Protein AF-A0A1Y1XEU2-F1 (afdb_monomer)

Organism: NCBI:txid1754192

Mean predicted aligned error: 10.61 Å

Sequence (260 aa):
MYYNTTLILILFLLYIYFVKSIHLNSIVFEYYDLGLYTQLTKDFNDYSIKNNLNITLELTVFSQTNSTVLTNGDRVTIQTLLANKSKRYDIYLYILTHIPEYGEHLMDLKEYVSPDIIKLYSTEIFNETCYYNDKIPVNFSFSVLYSNTKLLNKYNCTIPEIWEEFLNTLQIVLEEERKLNNTNLSGYTGLFGDDEGGSNTIYEMLYSYRKSVELPYPDLKSPEATNALDKDNDSIYGLIYFIILTTLSLLVVLSSFVIN

Secondary structure (DSSP, 8-state):
-HHHHHHHHHHHHHHHHH---EEEEEEEEESS--SHHHHHHHHHHHHHHHTT--EEEEEEEEETTT-SGGGTHHHHHHHHHHHTT-SS-SEEEE-GGGHHHHGGGSPP-TTTS-HHHHHHH--HHHHHHT-STT-EES----------HHHHHHTTPPPPSSHHHHHHHHHHHHHHHHHTT--S--S-----SSSHHHHHHHHHHHHHTSSSTTS-SPPTTSHHHHHHHHHHHHHHTT--------------EEEE----

Solvent-accessible surface area (backbone atoms only — not comparable to full-atom values): 15629 Å² total; per-residue (Å²): 118,69,68,62,55,54,51,52,49,52,52,51,52,50,49,60,71,66,59,74,66,46,76,41,33,30,41,37,70,34,86,66,85,77,54,60,65,64,49,52,40,48,53,49,34,53,49,20,60,76,67,69,64,49,46,43,65,44,78,47,78,42,28,76,88,79,36,88,45,72,88,72,36,52,64,57,48,53,46,50,40,50,76,67,65,51,84,81,48,38,29,49,46,42,52,68,90,48,41,90,77,42,51,93,70,48,55,74,43,61,91,79,48,56,68,68,62,54,52,76,61,62,42,74,67,37,55,74,73,61,55,58,88,62,49,44,75,75,42,76,54,69,87,77,87,86,76,64,64,68,61,29,60,74,70,73,47,76,87,58,90,48,71,68,50,39,55,50,48,36,50,53,54,48,55,56,36,40,77,71,72,46,73,81,70,57,73,60,59,79,48,78,51,104,47,70,56,17,54,49,45,53,49,53,45,34,50,68,43,42,97,46,95,88,56,71,77,61,55,82,86,34,70,42,30,47,53,44,55,53,60,40,64,78,50,60,84,76,37,87,71,88,63,84,75,76,70,51,74,47,48,27,36,57,36,53,64,86,81,131

pLDDT: mean 79.16, std 18.22, range [27.14, 97.81]

Nearest PDB structures (foldseek):
  5tkv-assembly1_A  TM=4.914E-01  e=3.416E+00  Escherichia coli K-12
  2ad5-assembly1_A  TM=4.485E-01  e=5.284E+00  Escherichia coli K-12
  8i9o-assembly1_B  TM=5.067E-01  e=7.215E+00  Escherichia coli 'BL21-Gold(DE3)pLysS AG'
  5tkv-assembly1_B  TM=4.926E-01  e=7.679E+00  Escherichia coli K-12

Foldseek 3Di:
DVVVVVVVVVVVVVVVVPLDQAEFEEEDEDADPPCVVVVVQVVVQVVCVVVVVSYHYDYDYHYPVHDPCRVPNLLVVLLVCLVVVPPNGFKYWDAQVSCVSRVVSFDACQVPDDVVVVVVQDDPCCVVPVDDRRWDKDDDWDFDDDDDVVLCVVQVQDDDPAPVSLVVSLVSSQVVCVVVVNNVDASDDADCDPDPSNVVRLQVLQQRLDPDPPDDRDDCPDPSVVVSVVVCVVVVVRGDDDDDRPGPDDTIIITGDDDD

Structure (mmCIF, N/CA/C/O backbone):
data_AF-A0A1Y1XEU2-F1
#
_entry.id   AF-A0A1Y1XEU2-F1
#
loop_
_atom_site.group_PDB
_atom_site.id
_atom_si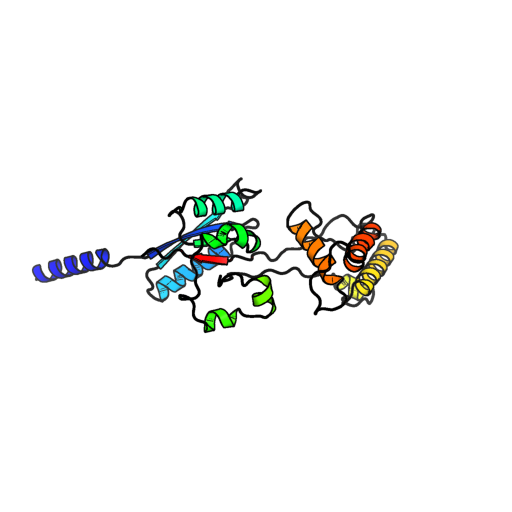te.type_symbol
_atom_site.label_atom_id
_atom_site.label_alt_id
_atom_site.label_comp_id
_atom_site.label_asym_id
_atom_site.label_entity_id
_atom_site.label_seq_id
_atom_site.pdbx_PDB_ins_code
_atom_site.Cartn_x
_atom_site.Cartn_y
_atom_site.Cartn_z
_atom_site.occupancy
_atom_site.B_iso_or_equiv
_atom_site.auth_seq_id
_atom_site.auth_comp_id
_atom_site.auth_asym_id
_atom_site.auth_atom_id
_atom_site.pdbx_PDB_model_num
ATOM 1 N N . MET A 1 1 ? -22.298 28.335 54.431 1.00 60.38 1 MET A N 1
ATOM 2 C CA . MET A 1 1 ? -21.398 28.372 53.254 1.00 60.38 1 MET A CA 1
ATOM 3 C C . MET A 1 1 ? -20.728 27.031 52.959 1.00 60.38 1 MET A C 1
ATOM 5 O O . MET A 1 1 ? -20.755 26.648 51.804 1.00 60.38 1 MET A O 1
ATOM 9 N N . TYR A 1 2 ? -20.210 26.287 53.945 1.00 67.75 2 TYR A N 1
ATOM 10 C CA . TYR A 1 2 ? -19.495 25.014 53.714 1.00 67.75 2 TYR A CA 1
ATOM 11 C C . TYR A 1 2 ? -20.299 23.896 53.022 1.00 67.75 2 TYR A C 1
ATOM 13 O O . TYR A 1 2 ? -19.743 23.163 52.213 1.00 67.75 2 TYR A O 1
ATOM 21 N N . TYR A 1 3 ? -21.605 23.786 53.283 1.00 72.94 3 TYR A N 1
ATOM 22 C CA . TYR A 1 3 ? -22.449 22.732 52.696 1.00 72.94 3 TYR A CA 1
ATOM 23 C C . TYR A 1 3 ? -22.542 22.798 51.164 1.00 72.94 3 TYR A C 1
ATOM 25 O O . TYR A 1 3 ? -22.510 21.764 50.500 1.00 72.94 3 TYR A O 1
ATOM 33 N N . ASN A 1 4 ? -22.597 24.007 50.595 1.00 80.38 4 ASN A N 1
ATOM 34 C CA . ASN A 1 4 ? -22.667 24.180 49.144 1.00 80.38 4 ASN A CA 1
ATOM 35 C C . ASN A 1 4 ? -21.343 23.794 48.478 1.00 80.38 4 ASN A C 1
ATOM 37 O O . ASN A 1 4 ? -21.351 23.184 47.415 1.00 80.38 4 ASN A O 1
ATOM 41 N N . THR A 1 5 ? -20.208 24.085 49.119 1.00 83.81 5 THR A N 1
ATOM 42 C CA . THR A 1 5 ? -18.882 23.728 48.602 1.00 83.81 5 THR A CA 1
ATOM 43 C C . THR A 1 5 ? -18.665 22.214 48.598 1.00 83.81 5 THR A C 1
ATOM 45 O O . THR A 1 5 ? -18.178 21.669 47.611 1.00 83.81 5 THR A O 1
ATOM 48 N N . THR A 1 6 ? -19.083 21.517 49.661 1.00 89.00 6 THR A N 1
ATOM 49 C CA . THR A 1 6 ? -18.996 20.050 49.741 1.00 89.00 6 THR A CA 1
ATOM 50 C C . THR A 1 6 ? -19.898 19.368 48.710 1.00 89.00 6 THR A C 1
ATOM 52 O O . THR A 1 6 ? -19.479 18.405 48.073 1.00 89.00 6 THR A O 1
ATOM 55 N N . LEU A 1 7 ? -21.113 19.883 48.492 1.00 90.06 7 LEU A N 1
ATOM 56 C CA . LEU A 1 7 ? -22.037 19.343 47.491 1.00 90.06 7 LEU A CA 1
ATOM 57 C C . LEU A 1 7 ? -21.501 19.510 46.059 1.00 90.06 7 LEU A C 1
ATOM 59 O O . LEU A 1 7 ? -21.563 18.569 45.272 1.00 90.06 7 LEU A O 1
ATOM 63 N N . ILE A 1 8 ? -20.926 20.674 45.738 1.00 88.00 8 ILE A N 1
ATOM 64 C CA . ILE A 1 8 ? -20.299 20.930 44.431 1.00 88.00 8 ILE A CA 1
ATOM 65 C C . ILE A 1 8 ? -19.125 19.972 44.193 1.00 88.00 8 ILE A C 1
ATOM 67 O O . ILE A 1 8 ? -19.000 19.423 43.102 1.00 88.00 8 ILE A O 1
ATOM 71 N N . LEU A 1 9 ? -18.301 19.714 45.213 1.00 88.56 9 LEU A N 1
ATOM 72 C CA . LEU A 1 9 ? -17.186 18.771 45.110 1.00 88.56 9 LEU A CA 1
ATOM 73 C C . LEU A 1 9 ? -17.665 17.332 44.862 1.00 88.56 9 LEU A C 1
ATOM 75 O O . LEU A 1 9 ? -17.100 16.640 44.021 1.00 88.56 9 LEU A O 1
ATOM 79 N N . ILE A 1 10 ? -18.721 16.887 45.549 1.00 90.44 10 ILE A N 1
ATOM 80 C CA . ILE A 1 10 ? -19.302 15.549 45.349 1.00 90.44 10 ILE A CA 1
ATOM 81 C C . ILE A 1 10 ? -19.866 15.412 43.932 1.00 90.44 10 ILE A C 1
ATOM 83 O O . ILE A 1 10 ? -19.610 14.411 43.270 1.00 90.44 10 ILE A O 1
ATOM 87 N N . LEU A 1 11 ? -20.585 16.423 43.438 1.00 84.88 11 LEU A N 1
ATOM 88 C CA . LEU A 1 11 ? -21.112 16.425 42.072 1.00 84.88 11 LEU A CA 1
ATOM 89 C C . LEU A 1 11 ? -19.994 16.437 41.022 1.00 84.88 11 LEU A C 1
ATOM 91 O O . LEU A 1 11 ? -20.109 15.746 40.016 1.00 84.88 11 LEU A O 1
ATOM 95 N N . PHE A 1 12 ? -18.896 17.153 41.270 1.00 81.62 12 PHE A N 1
ATOM 96 C CA . PHE A 1 12 ? -17.716 17.156 40.403 1.00 81.62 12 PHE A CA 1
ATOM 97 C C . PHE A 1 12 ? -16.994 15.799 40.389 1.00 81.62 12 PHE A C 1
ATOM 99 O O . PHE A 1 12 ? -16.622 15.311 39.326 1.00 81.62 12 PHE A O 1
ATOM 106 N N . LEU A 1 13 ? -16.845 15.148 41.545 1.00 81.94 13 LEU A N 1
ATOM 107 C CA . LEU A 1 13 ? -16.251 13.810 41.639 1.00 81.94 13 LEU A CA 1
ATOM 108 C C . LEU A 1 13 ? -17.136 12.741 40.988 1.00 81.94 13 LEU A C 1
ATOM 110 O O . LEU A 1 13 ? -16.620 11.865 40.298 1.00 81.94 13 LEU A O 1
ATOM 114 N N . LEU A 1 14 ? -18.459 12.833 41.154 1.00 79.19 14 LEU A N 1
ATOM 115 C CA . LEU A 1 14 ? -19.412 11.975 40.446 1.00 79.19 14 LEU A CA 1
ATOM 116 C C . LEU A 1 14 ? -19.339 12.221 38.937 1.00 79.19 14 LEU A C 1
ATOM 118 O O . LEU A 1 14 ? -19.269 11.263 38.179 1.00 79.19 14 LEU A O 1
ATOM 122 N N . TYR A 1 15 ? -19.279 13.481 38.500 1.00 73.31 15 TYR A N 1
ATOM 123 C CA . TYR A 1 15 ? -19.098 13.832 37.093 1.00 73.31 15 TYR A CA 1
ATOM 124 C C . TYR A 1 15 ? -17.825 13.197 36.516 1.00 73.31 15 TYR A C 1
ATOM 126 O O . TYR A 1 15 ? -17.910 12.505 35.510 1.00 73.31 15 TYR A O 1
ATOM 134 N N . ILE A 1 16 ? -16.676 13.316 37.194 1.00 69.50 16 ILE A N 1
ATOM 135 C CA . ILE A 1 16 ? -15.428 12.653 36.773 1.00 69.50 16 ILE A CA 1
ATOM 136 C C . ILE A 1 16 ? -15.589 11.126 36.716 1.00 69.50 16 ILE A C 1
ATOM 138 O O . ILE A 1 16 ? -15.087 10.497 35.791 1.00 69.50 16 ILE A O 1
ATOM 142 N N . TYR A 1 17 ? -16.306 10.523 37.668 1.00 67.31 17 TYR A N 1
ATOM 143 C CA . TYR A 1 17 ? -16.524 9.074 37.711 1.00 67.31 17 TYR A CA 1
ATOM 144 C C . TYR A 1 17 ? -17.457 8.562 36.597 1.00 67.31 17 TYR A C 1
ATOM 146 O O . TYR A 1 17 ? -17.323 7.423 36.151 1.00 67.31 17 TYR A O 1
ATOM 154 N N . PHE A 1 18 ? -18.397 9.392 36.132 1.00 64.44 18 PHE A N 1
ATOM 155 C CA . PHE A 1 18 ? -19.338 9.045 35.060 1.00 64.44 18 PHE A CA 1
ATOM 156 C C . PHE A 1 18 ? -18.846 9.410 33.654 1.00 64.44 18 PHE A C 1
ATOM 158 O O . PHE A 1 18 ? -19.407 8.914 32.675 1.00 64.44 18 PHE A O 1
ATOM 165 N N . VAL A 1 19 ? -17.792 10.221 33.525 1.00 61.41 19 VAL A N 1
ATOM 166 C CA . VAL A 1 19 ? -17.141 10.498 32.238 1.00 61.41 19 VAL A CA 1
ATOM 167 C C . VAL A 1 19 ? -16.301 9.279 31.845 1.00 61.41 19 VAL A C 1
ATOM 169 O O . VAL A 1 19 ? -15.119 9.166 32.158 1.00 61.41 19 VAL A O 1
ATOM 172 N N . LYS A 1 20 ? -16.932 8.322 31.157 1.00 62.69 20 LYS A N 1
ATOM 173 C CA . LYS A 1 20 ? -16.226 7.198 30.535 1.00 62.69 20 LYS A CA 1
ATOM 174 C C . LYS A 1 20 ? -15.452 7.707 29.319 1.00 62.69 20 LYS A C 1
ATOM 176 O O . LYS A 1 20 ? -16.056 8.029 28.300 1.00 62.69 20 LYS A O 1
ATOM 181 N N . SER A 1 21 ? -14.131 7.799 29.453 1.00 83.12 21 SER A N 1
ATOM 182 C CA . SER A 1 21 ? -13.215 7.933 28.314 1.00 83.12 21 SER A CA 1
ATOM 183 C C . SER A 1 21 ? -13.158 6.607 27.565 1.00 83.12 21 SER A C 1
ATOM 185 O O . SER A 1 21 ? -12.995 5.552 28.184 1.00 83.12 21 SER A O 1
ATOM 187 N N . ILE A 1 22 ? -13.332 6.651 26.247 1.00 91.88 22 ILE A N 1
ATOM 188 C CA . ILE A 1 22 ? -13.178 5.480 25.385 1.00 91.88 22 ILE A CA 1
ATOM 189 C C . ILE A 1 22 ? -11.694 5.370 25.044 1.00 91.88 22 ILE A C 1
ATOM 191 O O . ILE A 1 22 ? -11.126 6.277 24.443 1.00 91.88 22 ILE A O 1
ATOM 195 N N . HIS A 1 23 ? -11.067 4.260 25.419 1.00 94.00 23 HIS A N 1
ATOM 196 C CA . HIS A 1 23 ? -9.685 3.958 25.057 1.00 94.00 23 HIS A CA 1
ATOM 197 C C . HIS A 1 23 ? -9.681 2.845 24.017 1.00 94.00 23 HIS A C 1
ATOM 199 O O . HIS A 1 23 ? -10.172 1.754 24.297 1.00 94.00 23 HIS A O 1
ATOM 205 N N . LEU A 1 24 ? -9.160 3.145 22.829 1.00 96.06 24 LEU A N 1
ATOM 206 C CA . LEU A 1 24 ? -9.047 2.212 21.714 1.00 96.06 24 LEU A CA 1
ATOM 207 C C . LEU A 1 24 ? -7.587 1.821 21.533 1.00 96.06 24 LEU A C 1
ATOM 209 O O . LEU A 1 24 ? -6.725 2.685 21.387 1.00 96.06 24 LEU A O 1
ATOM 213 N N . ASN A 1 25 ? -7.322 0.522 21.497 1.00 97.31 25 ASN A N 1
ATOM 214 C CA . ASN A 1 25 ? -5.996 -0.030 21.277 1.00 97.31 25 ASN A CA 1
ATOM 215 C C . ASN A 1 25 ? -5.875 -0.492 19.829 1.00 97.31 25 ASN A C 1
ATOM 217 O O . ASN A 1 25 ? -6.665 -1.311 19.359 1.00 97.31 25 ASN A O 1
ATOM 221 N N . SER A 1 26 ? -4.860 -0.005 19.130 1.00 95.19 26 SER A N 1
ATOM 222 C CA . SER A 1 26 ? -4.574 -0.373 17.748 1.00 95.19 26 SER A CA 1
ATOM 223 C C . SER A 1 26 ? -3.205 -1.027 17.605 1.00 95.19 26 SER A C 1
ATOM 225 O O . SER A 1 26 ? -2.287 -0.758 18.383 1.00 95.19 26 SER A O 1
ATOM 227 N N . ILE A 1 27 ? -3.077 -1.911 16.619 1.00 93.25 27 ILE A N 1
ATOM 228 C CA . ILE A 1 27 ? -1.823 -2.585 16.273 1.00 93.25 27 ILE A CA 1
ATOM 229 C C . ILE A 1 27 ? -1.527 -2.430 14.788 1.00 93.25 27 ILE A C 1
ATOM 231 O O . ILE A 1 27 ? -2.423 -2.581 13.956 1.00 93.25 27 ILE A O 1
ATOM 235 N N . VAL A 1 28 ? -0.257 -2.184 14.474 1.00 90.69 28 VAL A N 1
ATOM 236 C CA . VAL A 1 28 ? 0.257 -2.177 13.107 1.00 90.69 28 VAL A CA 1
ATOM 237 C C . VAL A 1 28 ? 1.660 -2.761 13.027 1.00 90.69 28 VAL A C 1
ATOM 239 O O . VAL A 1 28 ? 2.454 -2.653 13.965 1.00 90.69 28 VAL A O 1
ATOM 242 N N . PHE A 1 29 ? 1.956 -3.368 11.885 1.00 88.12 29 PHE A N 1
ATOM 243 C CA . PHE A 1 29 ? 3.281 -3.844 11.516 1.00 88.12 29 PHE A CA 1
ATOM 244 C C . PHE A 1 29 ? 3.786 -2.983 10.357 1.00 88.12 29 PHE A C 1
ATOM 246 O O . PHE A 1 29 ? 3.226 -3.008 9.264 1.00 88.12 29 PHE A O 1
ATOM 253 N N . GLU A 1 30 ? 4.810 -2.173 10.615 1.00 81.88 30 GLU A N 1
ATOM 254 C CA . GLU A 1 30 ? 5.426 -1.283 9.634 1.00 81.88 30 GLU A CA 1
ATOM 255 C C . GLU A 1 30 ? 6.803 -1.824 9.235 1.00 81.88 30 GLU A C 1
ATOM 257 O O . GLU A 1 30 ? 7.769 -1.767 9.998 1.00 81.88 30 GLU A O 1
ATOM 262 N N . TYR A 1 31 ? 6.916 -2.324 8.004 1.00 75.06 31 TYR A N 1
ATOM 263 C CA . TYR A 1 31 ? 8.207 -2.733 7.441 1.00 75.06 31 TYR A CA 1
ATOM 264 C C . TYR A 1 31 ? 9.133 -1.541 7.202 1.00 75.06 31 TYR A C 1
ATOM 266 O O . TYR A 1 31 ? 10.345 -1.657 7.388 1.00 75.06 31 TYR A O 1
ATOM 274 N N . TYR A 1 32 ? 8.547 -0.401 6.839 1.00 74.44 32 TYR A N 1
ATOM 275 C CA . TYR A 1 32 ? 9.215 0.884 6.710 1.00 74.44 32 TYR A CA 1
ATOM 276 C C . TYR A 1 32 ? 8.554 1.854 7.686 1.00 74.44 32 TYR A C 1
ATOM 278 O O . TYR A 1 32 ? 7.390 2.209 7.511 1.00 74.44 32 TYR A O 1
ATOM 286 N N . ASP A 1 33 ? 9.292 2.250 8.722 1.00 72.38 33 ASP A N 1
ATOM 287 C CA . ASP A 1 33 ? 8.835 3.214 9.727 1.00 72.38 33 ASP A CA 1
ATOM 288 C C . ASP A 1 33 ? 8.825 4.618 9.107 1.00 72.38 33 ASP A C 1
ATOM 290 O O . ASP A 1 33 ? 9.811 5.358 9.137 1.00 72.38 33 ASP A O 1
ATOM 294 N N . LEU A 1 34 ? 7.717 4.937 8.439 1.00 79.12 34 LEU A N 1
ATOM 295 C CA . LEU A 1 34 ? 7.471 6.242 7.824 1.00 79.12 34 LEU A CA 1
ATOM 296 C C . LEU A 1 34 ? 6.765 7.202 8.794 1.00 79.12 34 LEU A C 1
ATOM 298 O O . LEU A 1 34 ? 6.505 8.351 8.439 1.00 79.12 34 LEU A O 1
ATOM 302 N N . GLY A 1 35 ? 6.420 6.738 10.002 1.00 85.62 35 GLY A N 1
ATOM 303 C CA . GLY A 1 35 ? 5.701 7.515 11.010 1.00 85.62 35 GLY A CA 1
ATOM 304 C C . GLY A 1 35 ? 4.253 7.862 10.644 1.00 85.62 35 GLY A C 1
ATOM 305 O O . GLY A 1 35 ? 3.628 8.655 11.351 1.00 85.62 35 GLY A O 1
ATOM 306 N N . LEU A 1 36 ? 3.703 7.285 9.569 1.00 87.62 36 LEU A N 1
ATOM 307 C CA . LEU A 1 36 ? 2.367 7.610 9.066 1.00 87.62 36 LEU A CA 1
ATOM 308 C C . LEU A 1 36 ? 1.287 7.317 10.111 1.00 87.62 36 LEU A C 1
ATOM 310 O O . LEU A 1 36 ? 0.489 8.201 10.422 1.00 87.62 36 LEU A O 1
ATOM 314 N N . TYR A 1 37 ? 1.254 6.105 10.674 1.00 89.38 37 TYR A N 1
ATOM 315 C CA . TYR A 1 37 ? 0.210 5.758 11.643 1.00 89.38 37 TYR A CA 1
ATOM 316 C C . TYR A 1 37 ? 0.380 6.501 12.957 1.00 89.38 37 TYR A C 1
ATOM 318 O O . TYR A 1 37 ? -0.610 6.933 13.536 1.00 89.38 37 TYR A O 1
ATOM 326 N N . THR A 1 38 ? 1.618 6.737 13.388 1.00 92.12 38 THR A N 1
ATOM 327 C CA . THR A 1 38 ? 1.894 7.575 14.559 1.00 92.12 38 THR A CA 1
ATOM 328 C C . THR A 1 38 ? 1.326 8.983 14.371 1.00 92.12 38 THR A C 1
ATOM 330 O O . THR A 1 38 ? 0.685 9.521 15.278 1.00 92.12 38 THR A O 1
ATOM 333 N N . GLN A 1 39 ? 1.501 9.568 13.183 1.00 93.44 39 GLN A N 1
ATOM 334 C CA . GLN A 1 39 ? 0.941 10.873 12.848 1.00 93.44 39 GLN A CA 1
ATOM 335 C C . GLN A 1 39 ? -0.595 10.834 12.778 1.00 93.44 39 GLN A C 1
ATOM 337 O O . GLN A 1 39 ? -1.238 11.690 13.380 1.00 93.44 39 GLN A O 1
ATOM 342 N N . LEU A 1 40 ? -1.193 9.810 12.156 1.00 92.38 40 LEU A N 1
ATOM 343 C CA . LEU A 1 40 ? -2.651 9.623 12.125 1.00 92.38 40 LEU A CA 1
ATOM 344 C C . LEU A 1 40 ? -3.252 9.484 13.530 1.00 92.38 40 LEU A C 1
ATOM 346 O O . LEU A 1 40 ? -4.277 10.095 13.830 1.00 92.38 40 LEU A O 1
ATOM 350 N N . THR A 1 41 ? -2.611 8.717 14.413 1.00 95.12 41 THR A N 1
ATOM 351 C CA . THR A 1 41 ? -3.036 8.563 15.808 1.00 95.12 41 THR A CA 1
ATOM 352 C C . THR A 1 41 ? -2.971 9.888 16.555 1.00 95.12 41 THR A C 1
ATOM 354 O O . THR A 1 41 ? -3.902 10.227 17.288 1.00 95.12 41 THR A O 1
ATOM 357 N N . LYS A 1 42 ? -1.906 10.668 16.347 1.00 97.00 42 LYS A N 1
ATOM 358 C CA . LYS A 1 42 ? -1.782 12.007 16.925 1.00 97.00 42 LYS A CA 1
ATOM 359 C C . LYS A 1 42 ? -2.893 12.933 16.423 1.00 97.00 42 LYS A C 1
ATOM 361 O O . LYS A 1 42 ? -3.581 13.534 17.242 1.00 97.00 42 LYS A O 1
ATOM 366 N N . ASP A 1 43 ? -3.106 12.996 15.112 1.00 96.94 43 ASP A N 1
ATOM 367 C CA . ASP A 1 43 ? -4.118 13.864 14.503 1.00 96.94 43 ASP A CA 1
ATOM 368 C C . ASP A 1 43 ? -5.535 13.491 14.958 1.00 96.94 43 ASP A C 1
ATOM 370 O O . ASP A 1 43 ? -6.345 14.369 15.266 1.00 96.94 43 ASP A O 1
ATOM 374 N N . PHE A 1 44 ? -5.827 12.192 15.079 1.00 96.06 44 PHE A N 1
ATOM 375 C CA . PHE A 1 44 ? -7.085 11.712 15.642 1.00 96.06 44 PHE A CA 1
ATOM 376 C C . PHE A 1 44 ? -7.264 12.145 17.102 1.00 96.06 44 PHE A C 1
ATOM 378 O O . PHE A 1 44 ? -8.330 12.641 17.469 1.00 96.06 44 PHE A O 1
ATOM 385 N N . ASN A 1 45 ? -6.237 11.989 17.941 1.00 96.88 45 ASN A N 1
ATOM 386 C CA . ASN A 1 45 ? -6.312 12.369 19.352 1.00 96.88 45 ASN A CA 1
ATOM 387 C C . ASN A 1 45 ? -6.469 13.890 19.527 1.00 96.88 45 ASN A C 1
ATOM 389 O O . ASN A 1 45 ? -7.306 14.331 20.317 1.00 96.88 45 ASN A O 1
ATOM 393 N N . ASP A 1 46 ? -5.753 14.694 18.737 1.00 97.81 46 ASP A N 1
ATOM 394 C CA . ASP A 1 46 ? -5.903 16.154 18.710 1.00 97.81 46 ASP A CA 1
ATOM 395 C C . ASP A 1 46 ? -7.327 16.555 18.279 1.00 97.81 46 ASP A C 1
ATOM 397 O O . ASP A 1 46 ? -7.962 17.420 18.897 1.00 97.81 46 ASP A O 1
ATOM 401 N N . TYR A 1 47 ? -7.875 15.889 17.255 1.00 97.25 47 TYR A N 1
ATOM 402 C CA . TYR A 1 47 ? -9.259 16.075 16.819 1.00 97.25 47 TYR A CA 1
ATOM 403 C C . TYR A 1 47 ? -10.264 15.685 17.912 1.00 97.25 47 TYR A C 1
ATOM 405 O O . TYR A 1 47 ? -11.219 16.425 18.159 1.00 97.25 47 TYR A O 1
ATOM 413 N N . SER A 1 48 ? -10.050 14.556 18.587 1.00 96.12 48 SER A N 1
ATOM 414 C CA . SER A 1 48 ? -10.903 14.064 19.671 1.00 96.12 48 SER A CA 1
ATOM 415 C C . SER A 1 48 ? -10.975 15.055 20.832 1.00 96.12 48 SER A C 1
ATOM 417 O O . SER A 1 48 ? -12.072 15.382 21.293 1.00 96.12 48 SER A O 1
ATOM 419 N N . ILE A 1 49 ? -9.831 15.614 21.241 1.00 94.25 49 ILE A N 1
ATOM 420 C CA . ILE A 1 49 ? -9.754 16.660 22.270 1.00 94.25 49 ILE A CA 1
ATOM 421 C C . ILE A 1 49 ? -10.504 17.911 21.811 1.00 94.25 49 ILE A C 1
ATOM 423 O O . ILE A 1 49 ? -11.371 18.413 22.524 1.00 94.25 49 ILE A O 1
ATOM 427 N N . LYS A 1 50 ? -10.215 18.403 20.599 1.00 97.06 50 LYS A N 1
ATOM 428 C CA . LYS A 1 50 ? -10.819 19.631 20.061 1.00 97.06 50 LYS A CA 1
ATOM 429 C C . LYS A 1 50 ? -12.343 19.547 19.950 1.00 97.06 50 LYS A C 1
ATOM 431 O O . LYS A 1 50 ? -13.021 20.560 20.114 1.00 97.06 50 LYS A O 1
ATOM 436 N N . ASN A 1 51 ? -12.873 18.359 19.666 1.00 95.94 51 ASN A N 1
ATOM 437 C CA . ASN A 1 51 ? -14.304 18.124 19.482 1.00 95.94 51 ASN A CA 1
ATOM 438 C C . ASN A 1 51 ? -14.977 17.474 20.703 1.00 95.94 51 ASN A C 1
ATOM 440 O O . ASN A 1 51 ? -16.148 17.115 20.622 1.00 95.94 51 ASN A O 1
ATOM 444 N N . ASN A 1 52 ? -14.273 17.355 21.837 1.00 92.00 52 ASN A N 1
ATOM 445 C CA . ASN A 1 52 ? -14.769 16.745 23.076 1.00 92.00 52 ASN A CA 1
ATOM 446 C C . ASN A 1 52 ? -15.358 15.336 22.878 1.00 92.00 52 ASN A C 1
ATOM 448 O O . ASN A 1 52 ? -16.355 14.986 23.508 1.00 92.00 52 ASN A O 1
ATOM 452 N N . LEU A 1 53 ? -14.751 14.520 22.009 1.00 91.56 53 LEU A N 1
ATOM 453 C CA . LEU A 1 53 ? -15.226 13.153 21.765 1.00 91.56 53 LEU A CA 1
ATOM 454 C C . LEU A 1 53 ? -14.944 12.228 22.952 1.00 91.56 53 LEU A C 1
ATOM 456 O O . LEU A 1 53 ? -15.628 11.223 23.117 1.00 91.56 53 LEU A O 1
ATOM 460 N N . ASN A 1 54 ? -13.949 12.576 23.778 1.00 90.88 54 ASN A N 1
ATOM 461 C CA . ASN A 1 54 ? -13.503 11.769 24.913 1.00 90.88 54 ASN A CA 1
ATOM 462 C C . ASN A 1 54 ? -13.067 10.351 24.488 1.00 90.88 54 ASN A C 1
ATOM 464 O O . ASN A 1 54 ? -13.346 9.364 25.169 1.00 90.88 54 ASN A O 1
ATOM 468 N N . ILE A 1 55 ? -12.406 10.269 23.328 1.00 94.50 55 ILE A N 1
ATOM 469 C CA . ILE A 1 55 ? -11.823 9.046 22.769 1.00 94.50 55 ILE A CA 1
ATOM 470 C C . ILE A 1 55 ? -10.306 9.216 22.718 1.00 94.50 55 ILE A C 1
ATOM 472 O O . ILE A 1 55 ? -9.816 10.238 22.239 1.00 94.50 55 ILE A O 1
ATOM 476 N N . THR A 1 56 ? -9.563 8.218 23.175 1.00 96.25 56 THR A N 1
ATOM 477 C CA . THR A 1 56 ? -8.109 8.141 23.024 1.00 96.25 56 THR A CA 1
ATOM 478 C C . THR A 1 56 ? -7.766 6.915 22.191 1.00 96.25 56 THR A C 1
ATOM 480 O O . THR A 1 56 ? -8.159 5.805 22.544 1.00 96.25 56 THR A O 1
ATOM 483 N N . LEU A 1 57 ? -7.028 7.114 21.104 1.00 96.69 57 LEU A N 1
ATOM 484 C CA . LEU A 1 57 ? -6.445 6.048 20.301 1.00 96.69 57 LEU A CA 1
ATOM 485 C C . LEU A 1 57 ? -4.990 5.831 20.722 1.00 96.69 57 LEU A C 1
ATOM 487 O O . LEU A 1 57 ? -4.177 6.756 20.673 1.00 96.69 57 LEU A O 1
ATOM 491 N N . GLU A 1 58 ? -4.669 4.606 21.112 1.00 97.38 58 GLU A N 1
ATOM 492 C CA . GLU A 1 58 ? -3.316 4.141 21.395 1.00 97.38 58 GLU A CA 1
ATOM 493 C C . GLU A 1 58 ? -2.844 3.225 20.263 1.00 97.38 58 GLU A C 1
ATOM 495 O O . GLU A 1 58 ? -3.593 2.364 19.796 1.00 97.38 58 GLU A O 1
ATOM 500 N N . LEU A 1 59 ? -1.606 3.411 19.804 1.00 95.38 59 LEU A N 1
ATOM 501 C CA . LEU A 1 59 ? -1.030 2.662 18.691 1.00 95.38 59 LEU A CA 1
ATOM 502 C C . LEU A 1 59 ? 0.198 1.875 19.144 1.00 95.38 59 LEU A C 1
ATOM 504 O O . LEU A 1 59 ? 1.191 2.447 19.587 1.00 95.38 59 LEU A O 1
ATOM 508 N N . THR A 1 60 ? 0.144 0.554 18.977 1.00 94.06 60 THR A N 1
ATOM 509 C CA . THR A 1 60 ? 1.317 -0.319 19.047 1.00 94.06 60 THR A CA 1
ATOM 510 C C . THR A 1 60 ? 1.892 -0.505 17.646 1.00 94.06 60 THR A C 1
ATOM 512 O O . THR A 1 60 ? 1.257 -1.136 16.800 1.00 94.06 60 THR A O 1
ATOM 515 N N . VAL A 1 61 ? 3.106 -0.004 17.421 1.00 90.69 61 VAL A N 1
ATOM 516 C CA . VAL A 1 61 ? 3.844 -0.177 16.161 1.00 90.69 61 VAL A CA 1
ATOM 517 C C . VAL A 1 61 ? 4.919 -1.241 16.334 1.00 90.69 61 VAL A C 1
ATOM 519 O O . VAL A 1 61 ? 5.793 -1.108 17.192 1.00 90.69 61 VAL A O 1
ATOM 522 N N . PHE A 1 62 ? 4.889 -2.269 15.493 1.00 88.62 62 PHE A N 1
ATOM 523 C CA . PHE A 1 62 ? 5.999 -3.199 15.320 1.00 88.62 62 PHE A CA 1
ATOM 524 C C . PHE A 1 62 ? 6.769 -2.827 14.051 1.00 88.62 62 PHE A C 1
ATOM 526 O O . PHE A 1 62 ? 6.207 -2.881 12.962 1.00 88.62 62 PHE A O 1
ATOM 533 N N . SER A 1 63 ? 8.044 -2.465 14.188 1.00 84.00 63 SER A N 1
ATOM 534 C CA . SER A 1 63 ? 8.950 -2.104 13.090 1.00 84.00 63 SER A CA 1
ATOM 535 C C . SER A 1 63 ? 10.276 -2.866 13.188 1.00 84.00 63 SER A C 1
ATOM 537 O O . SER A 1 63 ? 10.566 -3.515 14.199 1.00 84.00 63 SER A O 1
ATOM 539 N N . GLN A 1 64 ? 11.088 -2.835 12.124 1.00 78.00 64 GLN A N 1
ATOM 540 C CA . GLN A 1 64 ? 12.346 -3.603 12.076 1.00 78.00 64 GLN A CA 1
ATOM 541 C C . GLN A 1 64 ? 13.315 -3.213 13.204 1.00 78.00 64 GLN A C 1
ATOM 543 O O . GLN A 1 64 ? 14.195 -3.986 13.573 1.00 78.00 64 GLN A O 1
ATOM 548 N N . THR A 1 65 ? 13.152 -2.013 13.766 1.00 79.75 65 THR A N 1
ATOM 549 C CA . THR A 1 65 ? 13.982 -1.498 14.858 1.00 79.75 65 THR A CA 1
ATOM 550 C C . THR A 1 65 ? 13.564 -2.025 16.230 1.00 79.75 65 THR A C 1
ATOM 552 O O . THR A 1 65 ? 14.382 -2.009 17.149 1.00 79.75 65 THR A O 1
ATOM 555 N N . ASN A 1 66 ? 12.322 -2.497 16.391 1.00 80.88 66 ASN A N 1
ATOM 556 C CA . ASN A 1 66 ? 11.764 -2.867 17.694 1.00 80.88 66 ASN A CA 1
ATOM 557 C C . ASN A 1 66 ? 11.236 -4.311 17.775 1.00 80.88 66 ASN A C 1
ATOM 559 O O . ASN A 1 66 ? 10.859 -4.758 18.860 1.00 80.88 66 ASN A O 1
ATOM 563 N N . SER A 1 67 ? 11.224 -5.047 16.658 1.00 77.81 67 SER A N 1
ATOM 564 C CA . SER A 1 67 ? 10.626 -6.376 16.576 1.00 77.81 67 SER A CA 1
ATOM 565 C C . SER A 1 67 ? 11.356 -7.303 15.613 1.00 77.81 67 SER A C 1
ATOM 567 O O . SER A 1 67 ? 11.633 -6.953 14.469 1.00 77.81 67 SER A O 1
ATOM 569 N N . THR A 1 68 ? 11.585 -8.542 16.047 1.00 70.12 68 THR A N 1
ATOM 570 C CA . THR A 1 68 ? 12.070 -9.636 15.187 1.00 70.12 68 THR A CA 1
ATOM 571 C C . THR A 1 68 ? 10.939 -10.355 14.445 1.00 70.12 68 THR A C 1
ATOM 573 O O . THR A 1 68 ? 11.199 -11.251 13.650 1.00 70.12 68 THR A O 1
ATOM 576 N N . VAL A 1 69 ? 9.679 -9.980 14.700 1.00 66.12 69 VAL A N 1
ATOM 577 C CA . VAL A 1 69 ? 8.476 -10.651 14.178 1.00 66.12 69 VAL A CA 1
ATOM 578 C C . VAL A 1 69 ? 8.216 -10.310 12.706 1.00 66.12 69 VAL A C 1
ATOM 580 O O . VAL A 1 69 ? 7.507 -11.042 12.031 1.00 66.12 69 VAL A O 1
ATOM 583 N N . LEU A 1 70 ? 8.798 -9.238 12.169 1.00 62.34 70 LEU A N 1
ATOM 584 C CA . LEU A 1 70 ? 8.398 -8.703 10.863 1.00 62.34 70 LEU A CA 1
ATOM 585 C C . LEU A 1 70 ? 8.772 -9.555 9.663 1.00 62.34 70 LEU A C 1
ATOM 587 O O . LEU A 1 70 ? 8.140 -9.417 8.640 1.00 62.34 70 LEU A O 1
ATOM 591 N N . THR A 1 71 ? 9.740 -10.461 9.735 1.00 57.91 71 THR A N 1
ATOM 592 C CA . THR A 1 71 ? 10.161 -11.170 8.515 1.00 57.91 71 THR A CA 1
ATOM 593 C C . THR A 1 71 ? 9.145 -12.197 8.005 1.00 57.91 71 THR A C 1
ATOM 595 O O . THR A 1 71 ? 9.359 -12.688 6.909 1.00 57.91 71 THR A O 1
ATOM 598 N N . ASN A 1 72 ? 8.100 -12.538 8.781 1.00 59.03 72 ASN A N 1
ATOM 599 C CA . ASN A 1 72 ? 6.992 -13.457 8.419 1.00 59.03 72 ASN A CA 1
ATOM 600 C C . ASN A 1 72 ? 5.876 -13.559 9.493 1.00 59.03 72 ASN A C 1
ATOM 602 O O . ASN A 1 72 ? 4.935 -14.348 9.374 1.00 59.03 72 ASN A O 1
ATOM 606 N N . GLY A 1 73 ? 6.030 -12.877 10.626 1.00 69.25 73 GLY A N 1
ATOM 607 C CA . GLY A 1 73 ? 5.240 -13.106 11.830 1.00 69.25 73 GLY A CA 1
ATOM 608 C C . GLY A 1 73 ? 4.135 -12.088 12.067 1.00 69.25 73 GLY A C 1
ATOM 609 O O . GLY A 1 73 ? 3.308 -12.333 12.939 1.00 69.25 73 GLY A O 1
ATOM 610 N N . ASP A 1 74 ? 4.084 -10.983 11.326 1.00 80.00 74 ASP A N 1
ATOM 611 C CA . ASP A 1 74 ? 2.983 -10.015 11.375 1.00 80.00 74 ASP A CA 1
ATOM 612 C C . ASP A 1 74 ? 1.652 -10.696 11.042 1.00 80.00 74 ASP A C 1
ATOM 614 O O . ASP A 1 74 ? 0.711 -10.666 11.844 1.00 80.00 74 ASP A O 1
ATOM 618 N N . ARG A 1 75 ? 1.630 -11.437 9.928 1.00 83.12 75 ARG A N 1
ATOM 619 C CA . ARG A 1 75 ? 0.473 -12.184 9.461 1.00 83.12 75 ARG A CA 1
ATOM 620 C C . ARG A 1 75 ? 0.014 -13.212 10.485 1.00 83.12 75 ARG A C 1
ATOM 622 O O . ARG A 1 75 ? -1.141 -13.226 10.904 1.00 83.12 75 ARG A O 1
ATOM 629 N N . VAL A 1 76 ? 0.945 -14.050 10.937 1.00 86.31 76 VAL A N 1
ATOM 630 C CA . VAL A 1 76 ? 0.675 -15.105 11.925 1.00 86.31 76 VAL A CA 1
ATOM 631 C C . VAL A 1 76 ? 0.223 -14.509 13.259 1.00 86.31 76 VAL A C 1
ATOM 633 O O . VAL A 1 76 ? -0.669 -15.058 13.908 1.00 86.31 76 VAL A O 1
ATOM 636 N N . THR A 1 77 ? 0.793 -13.376 13.674 1.00 89.25 77 THR A N 1
ATOM 637 C CA . THR A 1 77 ? 0.447 -12.720 14.942 1.00 89.25 77 THR A CA 1
ATOM 638 C C . THR A 1 77 ? -0.969 -12.167 14.902 1.00 89.25 77 THR A C 1
ATOM 640 O O . THR A 1 77 ? -1.753 -12.471 15.802 1.00 89.25 77 THR A O 1
ATOM 643 N N . ILE A 1 78 ? -1.326 -11.402 13.863 1.00 91.19 78 ILE A N 1
ATOM 644 C CA . ILE A 1 78 ? -2.689 -10.876 13.709 1.00 91.19 78 ILE A CA 1
ATOM 645 C C . ILE A 1 78 ? -3.684 -12.030 13.589 1.00 91.19 78 ILE A C 1
ATOM 647 O O . ILE A 1 78 ? -4.658 -12.061 14.341 1.00 91.19 78 ILE A O 1
ATOM 651 N N . GLN A 1 79 ? -3.398 -13.026 12.745 1.00 90.38 79 GLN A N 1
ATOM 652 C CA . GLN A 1 79 ? -4.242 -14.213 12.602 1.00 90.38 79 GLN A CA 1
ATOM 653 C C . GLN A 1 79 ? -4.480 -14.906 13.949 1.00 90.38 79 GLN A C 1
ATOM 655 O O . GLN A 1 79 ? -5.614 -15.219 14.299 1.00 90.38 79 GLN A O 1
ATOM 660 N N . THR A 1 80 ? -3.424 -15.113 14.739 1.00 91.50 80 THR A N 1
ATOM 661 C CA . THR A 1 80 ? -3.513 -15.771 16.050 1.00 91.50 80 THR A CA 1
ATOM 662 C C . THR A 1 80 ? -4.323 -14.939 17.044 1.00 91.50 80 THR A C 1
ATOM 664 O O . THR A 1 80 ? -5.124 -15.489 17.801 1.00 91.50 80 THR A O 1
ATOM 667 N N . LEU A 1 81 ? -4.136 -13.616 17.061 1.00 93.81 81 LEU A N 1
ATOM 668 C CA . LEU A 1 81 ? -4.899 -12.712 17.925 1.00 93.81 81 LEU A CA 1
ATOM 669 C C . LEU A 1 81 ? -6.394 -12.745 17.586 1.00 93.81 81 LEU A C 1
ATOM 671 O O . LEU A 1 81 ? -7.215 -12.848 18.501 1.00 93.81 81 LEU A O 1
ATOM 675 N N . LEU A 1 82 ? -6.728 -12.702 16.294 1.00 93.12 82 LEU A N 1
ATOM 676 C CA . LEU A 1 82 ? -8.101 -12.745 15.795 1.00 93.12 82 LEU A CA 1
ATOM 677 C C . LEU A 1 82 ? -8.762 -14.105 16.057 1.00 93.12 82 LEU A C 1
ATOM 679 O O . LEU A 1 82 ? -9.844 -14.158 16.644 1.00 93.12 82 LEU A O 1
ATOM 683 N N . ALA A 1 83 ? -8.086 -15.207 15.723 1.00 91.69 83 ALA A N 1
ATOM 684 C CA . ALA A 1 83 ? -8.593 -16.564 15.931 1.00 91.69 83 ALA A CA 1
ATOM 685 C C . ALA A 1 83 ? -8.867 -16.863 17.416 1.00 91.69 83 ALA A C 1
ATOM 687 O O . ALA A 1 83 ? -9.872 -17.488 17.760 1.00 91.69 83 ALA A O 1
ATOM 688 N N . ASN A 1 84 ? -8.019 -16.349 18.314 1.00 94.06 84 ASN A N 1
ATOM 689 C CA . ASN A 1 84 ? -8.198 -16.477 19.761 1.00 94.06 84 ASN A CA 1
ATOM 690 C C . ASN A 1 84 ? -9.191 -15.465 20.357 1.00 94.06 84 ASN A C 1
ATOM 692 O O . ASN A 1 84 ? -9.385 -15.462 21.574 1.00 94.06 84 ASN A O 1
ATOM 696 N N . LYS A 1 85 ? -9.811 -14.602 19.537 1.00 92.38 85 LYS A N 1
ATOM 697 C CA . LYS A 1 85 ? -10.723 -13.528 19.974 1.00 92.38 85 LYS A CA 1
ATOM 698 C C . LYS A 1 85 ? -10.106 -12.661 21.075 1.00 92.38 85 LYS A C 1
ATOM 700 O O . LYS A 1 85 ? -10.746 -12.345 22.082 1.00 92.38 85 LYS A O 1
ATOM 705 N N . SER A 1 86 ? -8.826 -12.337 20.908 1.00 95.00 86 SER A N 1
ATOM 706 C CA . SER A 1 86 ? -8.085 -11.510 21.852 1.00 95.00 86 SER A CA 1
ATOM 707 C C . SER A 1 86 ? -8.752 -10.144 22.003 1.00 95.00 86 SER A C 1
ATOM 709 O O . SER A 1 86 ? -9.092 -9.507 21.016 1.00 95.00 86 SER A O 1
ATOM 711 N N . LYS A 1 87 ? -8.882 -9.666 23.244 1.00 93.56 87 LYS A N 1
ATOM 712 C CA . LYS A 1 87 ? -9.382 -8.313 23.557 1.00 93.56 87 LYS A CA 1
ATOM 713 C C . LYS A 1 87 ? -8.260 -7.286 23.722 1.00 93.56 87 LYS A C 1
ATOM 715 O O . LYS A 1 87 ? -8.462 -6.237 24.317 1.00 93.56 87 LYS A O 1
ATOM 720 N N . ARG A 1 88 ? -7.041 -7.637 23.304 1.00 95.38 88 ARG A N 1
ATOM 721 C CA . ARG A 1 88 ? -5.864 -6.776 23.472 1.00 95.38 88 ARG A CA 1
ATOM 722 C C . ARG A 1 88 ? -5.898 -5.564 22.541 1.00 95.38 88 ARG A C 1
ATOM 724 O O . ARG A 1 88 ? -5.369 -4.523 22.909 1.00 95.38 88 ARG A O 1
ATOM 731 N N . TYR A 1 89 ? -6.471 -5.731 21.355 1.00 96.12 89 TYR A N 1
ATOM 732 C CA . TYR A 1 89 ? -6.560 -4.693 20.339 1.00 96.12 89 TYR A CA 1
ATOM 733 C C . TYR A 1 89 ? -7.994 -4.606 19.838 1.00 96.12 89 TYR A C 1
ATOM 735 O O . TYR A 1 89 ? -8.633 -5.626 19.586 1.00 96.12 89 TYR A O 1
ATOM 743 N N . ASP A 1 90 ? -8.473 -3.378 19.707 1.00 93.75 90 ASP A N 1
ATOM 744 C CA . ASP A 1 90 ? -9.786 -3.040 19.173 1.00 93.75 90 ASP A CA 1
ATOM 745 C C . ASP A 1 90 ? -9.707 -2.809 17.664 1.00 93.75 90 ASP A C 1
ATOM 747 O O . ASP A 1 90 ? -10.674 -3.058 16.949 1.00 93.75 90 ASP A O 1
ATOM 751 N N . ILE A 1 91 ? -8.553 -2.332 17.183 1.00 92.81 91 ILE A N 1
ATOM 752 C CA . ILE A 1 91 ? -8.311 -1.962 15.790 1.00 92.81 91 ILE A CA 1
ATOM 753 C C . ILE A 1 91 ? -7.064 -2.675 15.262 1.00 92.81 91 ILE A C 1
ATOM 755 O O . ILE A 1 91 ? -5.985 -2.601 15.851 1.00 92.81 91 ILE A O 1
ATOM 759 N N . TYR A 1 92 ? -7.203 -3.311 14.104 1.00 90.88 92 TYR A N 1
ATOM 760 C CA . TYR A 1 92 ? -6.100 -3.954 13.395 1.00 90.88 92 TYR A CA 1
ATOM 761 C C . TYR A 1 92 ? -5.827 -3.201 12.104 1.00 90.88 92 TYR A C 1
ATOM 763 O O . TYR A 1 92 ? -6.748 -2.973 11.325 1.00 90.88 92 TYR A O 1
ATOM 771 N N . LEU A 1 93 ? -4.567 -2.829 11.898 1.00 88.88 93 LEU A N 1
ATOM 772 C CA . LEU A 1 93 ? -4.090 -2.189 10.683 1.00 88.88 93 LEU A CA 1
ATOM 773 C C . LEU A 1 93 ? -3.270 -3.211 9.888 1.00 88.88 93 LEU A C 1
ATOM 775 O O . LEU A 1 93 ? -2.202 -3.631 10.337 1.00 88.88 93 LEU A O 1
ATOM 779 N N . TYR A 1 94 ? -3.791 -3.654 8.741 1.00 84.81 94 TYR A N 1
ATOM 780 C CA . TYR A 1 94 ? -3.223 -4.777 7.988 1.00 84.81 94 TYR A CA 1
ATOM 781 C C . TYR A 1 94 ? -3.346 -4.620 6.467 1.00 84.81 94 TYR A C 1
ATOM 783 O O . TYR A 1 94 ? -4.236 -3.923 5.977 1.00 84.81 94 TYR A O 1
ATOM 791 N N . ILE A 1 95 ? -2.476 -5.317 5.730 1.00 80.88 95 ILE A N 1
ATOM 792 C CA . ILE A 1 95 ? -2.451 -5.319 4.262 1.00 80.88 95 ILE A CA 1
ATOM 793 C C . ILE A 1 95 ? -3.612 -6.147 3.711 1.00 80.88 95 ILE A C 1
ATOM 795 O O . ILE A 1 95 ? -3.905 -7.241 4.191 1.00 80.88 95 ILE A O 1
ATOM 799 N N . LEU A 1 96 ? -4.263 -5.631 2.670 1.00 79.19 96 LEU A N 1
ATOM 800 C CA . LEU A 1 96 ? -5.447 -6.231 2.049 1.00 79.19 96 LEU A CA 1
ATOM 801 C C . LEU A 1 96 ? -5.260 -7.697 1.630 1.00 79.19 96 LEU A C 1
ATOM 803 O O . LEU A 1 96 ? -6.205 -8.478 1.709 1.00 79.19 96 LEU A O 1
ATOM 807 N N . THR A 1 97 ? -4.052 -8.100 1.237 1.00 79.38 97 THR A N 1
ATOM 808 C CA . THR A 1 97 ? -3.742 -9.484 0.845 1.00 79.38 97 THR A CA 1
ATOM 809 C C . THR A 1 97 ? -4.005 -10.505 1.958 1.00 79.38 97 THR A C 1
ATOM 811 O O . THR A 1 97 ? -4.094 -11.692 1.666 1.00 79.38 97 THR A O 1
ATOM 814 N N . HIS A 1 98 ? -4.181 -10.070 3.212 1.00 83.31 98 HIS A N 1
ATOM 815 C CA . HIS A 1 98 ? -4.521 -10.926 4.355 1.00 83.31 98 HIS A CA 1
ATOM 816 C C . HIS A 1 98 ? -6.024 -11.026 4.666 1.00 83.31 98 HIS A C 1
ATOM 818 O O . HIS A 1 98 ? -6.441 -11.635 5.655 1.00 83.31 98 HIS A O 1
ATOM 824 N N . ILE A 1 99 ? -6.871 -10.384 3.861 1.00 80.56 99 ILE A N 1
ATOM 825 C CA . ILE A 1 99 ? -8.323 -10.444 4.032 1.00 80.56 99 ILE A CA 1
ATOM 826 C C . ILE A 1 99 ? -8.880 -11.874 4.015 1.00 80.56 99 ILE A C 1
ATOM 828 O O . ILE A 1 99 ? -9.746 -12.142 4.852 1.00 80.56 99 ILE A O 1
ATOM 832 N N . PRO A 1 100 ? -8.445 -12.791 3.126 1.00 82.81 100 PRO A N 1
ATOM 833 C CA . PRO A 1 100 ? -8.952 -14.161 3.132 1.00 82.81 100 PRO A CA 1
ATOM 834 C C . PRO A 1 100 ? -8.776 -14.862 4.485 1.00 82.81 100 PRO A C 1
ATOM 836 O O . PRO A 1 100 ? -9.609 -15.677 4.868 1.00 82.81 100 PRO A O 1
ATOM 839 N N . GLU A 1 101 ? -7.724 -14.524 5.232 1.00 84.69 101 GLU A N 1
ATOM 840 C CA . GLU A 1 101 ? -7.421 -15.096 6.541 1.00 84.69 101 GLU A CA 1
ATOM 841 C C . GLU A 1 101 ? -8.104 -14.361 7.697 1.00 84.69 101 GLU A C 1
ATOM 843 O O . GLU A 1 101 ? -8.383 -14.969 8.730 1.00 84.69 101 GLU A O 1
ATOM 848 N N . TYR A 1 102 ? -8.334 -13.052 7.570 1.00 87.19 102 TYR A N 1
ATOM 849 C CA . TYR A 1 102 ? -8.851 -12.235 8.673 1.00 87.19 102 TYR A CA 1
ATOM 850 C C . TYR A 1 102 ? -10.352 -12.004 8.595 1.00 87.19 102 TYR A C 1
ATOM 852 O O . TYR A 1 102 ? -10.987 -11.843 9.633 1.00 87.19 102 TYR A O 1
ATOM 860 N N . GLY A 1 103 ? -10.921 -11.973 7.390 1.00 82.25 103 GLY A N 1
ATOM 861 C CA . GLY A 1 103 ? -12.227 -11.384 7.103 1.00 82.25 103 GLY A CA 1
ATOM 862 C C . GLY A 1 103 ? -13.368 -11.894 7.983 1.00 82.25 103 GLY A C 1
ATOM 863 O O . GLY A 1 103 ? -14.182 -11.090 8.430 1.00 82.25 103 GLY A O 1
ATOM 864 N N . GLU A 1 104 ? -13.395 -13.194 8.293 1.00 85.81 104 GLU A N 1
ATOM 865 C CA . GLU A 1 104 ? -14.425 -13.816 9.144 1.00 85.81 104 GLU A CA 1
ATOM 866 C C . GLU A 1 104 ? -14.372 -13.368 10.614 1.00 85.81 104 GLU A C 1
ATOM 868 O O . GLU A 1 104 ? -15.342 -13.518 11.357 1.00 85.81 104 GLU A O 1
ATOM 873 N N . HIS A 1 105 ? -13.242 -12.814 11.051 1.00 88.38 105 HIS A N 1
ATOM 874 C CA . HIS A 1 105 ? -13.033 -12.334 12.413 1.00 88.38 105 HIS A CA 1
ATOM 875 C C . HIS A 1 105 ? -13.288 -10.831 12.569 1.00 88.38 105 HIS A C 1
ATOM 877 O O . HIS A 1 105 ? -13.271 -10.335 13.696 1.00 88.38 105 HIS A O 1
ATOM 883 N N . LEU A 1 106 ? -13.502 -10.100 11.470 1.00 85.75 106 LEU A N 1
ATOM 884 C CA . LEU A 1 106 ? -13.573 -8.640 11.466 1.00 85.75 106 LEU A CA 1
ATOM 885 C C . LEU A 1 106 ? -15.011 -8.134 11.405 1.00 85.75 106 LEU A C 1
ATOM 887 O O . LEU A 1 106 ? -15.818 -8.599 10.600 1.00 85.75 106 LEU A O 1
ATOM 891 N N . MET A 1 107 ? -15.299 -7.097 12.190 1.00 84.69 107 MET A N 1
ATOM 892 C CA . MET A 1 107 ? -16.583 -6.401 12.155 1.00 84.69 107 MET A CA 1
ATOM 893 C C . MET A 1 107 ? -16.888 -5.834 10.769 1.00 84.69 107 MET A C 1
ATOM 895 O O . MET A 1 107 ? -16.002 -5.334 10.069 1.00 84.69 107 MET A O 1
ATOM 899 N N . ASP A 1 108 ? -18.155 -5.903 10.379 1.00 81.19 108 ASP A N 1
ATOM 900 C CA . ASP A 1 108 ? -18.685 -5.172 9.236 1.00 81.19 108 ASP A CA 1
ATOM 901 C C . ASP A 1 108 ? -18.910 -3.699 9.618 1.00 81.19 108 ASP A C 1
ATOM 903 O O . ASP A 1 108 ? -19.602 -3.401 10.592 1.00 81.19 108 ASP A O 1
ATOM 907 N N . LEU A 1 109 ? -18.286 -2.780 8.875 1.00 79.50 109 LEU A N 1
ATOM 908 C CA . LEU A 1 109 ? -18.359 -1.341 9.136 1.00 79.50 109 LEU A CA 1
ATOM 909 C C . LEU A 1 109 ? -19.452 -0.633 8.327 1.00 79.50 109 LEU A C 1
ATOM 911 O O . LEU A 1 109 ? -19.663 0.565 8.524 1.00 79.50 109 LEU A O 1
ATOM 915 N N . LYS A 1 110 ? -20.171 -1.345 7.453 1.00 76.38 110 LYS A N 1
ATOM 916 C CA . LYS A 1 110 ? -21.176 -0.772 6.548 1.00 76.38 110 LYS A CA 1
ATOM 917 C C . LYS A 1 110 ? -22.263 0.025 7.262 1.00 76.38 110 LYS A C 1
ATOM 919 O O . LYS A 1 110 ? -22.691 1.065 6.774 1.00 76.38 110 LYS A O 1
ATOM 924 N N . GLU A 1 111 ? -22.715 -0.461 8.416 1.00 81.50 111 GLU A N 1
ATOM 925 C CA . GLU A 1 111 ? -23.767 0.197 9.201 1.00 81.50 111 GLU A CA 1
ATOM 926 C C . GLU A 1 111 ? -23.253 1.414 9.984 1.00 81.50 111 GLU A C 1
ATOM 928 O O . GLU A 1 111 ? -24.040 2.257 10.413 1.00 81.50 111 GLU A O 1
ATOM 933 N N . TYR A 1 112 ? -21.934 1.520 10.159 1.00 83.00 112 TYR A N 1
ATOM 934 C CA . TYR A 1 112 ? -21.295 2.541 10.987 1.00 83.00 112 TYR A CA 1
ATOM 935 C C . TYR A 1 112 ? -20.667 3.674 10.174 1.00 83.00 112 TYR A C 1
ATOM 937 O O . TYR A 1 112 ? -20.418 4.749 10.723 1.00 83.00 112 TYR A O 1
ATOM 945 N N . VAL A 1 113 ? -20.417 3.464 8.879 1.00 79.88 113 VAL A N 1
ATOM 946 C CA . VAL A 1 113 ? -19.795 4.462 8.004 1.00 79.88 113 VAL A CA 1
ATOM 947 C C . VAL A 1 113 ? -20.774 4.934 6.948 1.00 79.88 113 VAL A C 1
ATOM 949 O O . VAL A 1 113 ? -21.400 4.145 6.244 1.00 79.88 113 VAL A O 1
ATOM 952 N N . SER A 1 114 ? -20.926 6.258 6.853 1.00 84.56 114 SER A N 1
ATOM 953 C CA . SER A 1 114 ? -21.915 6.840 5.957 1.00 84.56 114 SER A CA 1
ATOM 954 C C . SER A 1 114 ? -21.591 6.507 4.494 1.00 84.56 114 SER A C 1
ATOM 956 O O . SER A 1 114 ? -20.419 6.515 4.098 1.00 84.56 114 SER A O 1
ATOM 958 N N . PRO A 1 115 ? -22.616 6.284 3.652 1.00 81.62 115 PRO A N 1
ATOM 959 C CA . PRO A 1 115 ? -22.418 6.062 2.223 1.00 81.62 115 PRO A CA 1
ATOM 960 C C . PRO A 1 115 ? -21.639 7.191 1.542 1.00 81.62 115 PRO A C 1
ATOM 962 O O . PRO A 1 115 ? -20.898 6.937 0.600 1.00 81.62 115 PRO A O 1
ATOM 965 N N . ASP A 1 116 ? -21.766 8.426 2.036 1.00 84.00 116 ASP A N 1
ATOM 966 C CA . ASP A 1 116 ? -21.028 9.577 1.515 1.00 84.00 116 ASP A CA 1
ATOM 967 C C . ASP A 1 116 ? -19.519 9.452 1.756 1.00 84.00 116 ASP A C 1
ATOM 969 O O . ASP A 1 116 ? -18.738 9.770 0.861 1.00 84.00 116 ASP A O 1
ATOM 973 N N . ILE A 1 117 ? -19.097 8.941 2.921 1.00 80.44 117 ILE A N 1
ATOM 974 C CA . ILE A 1 117 ? -17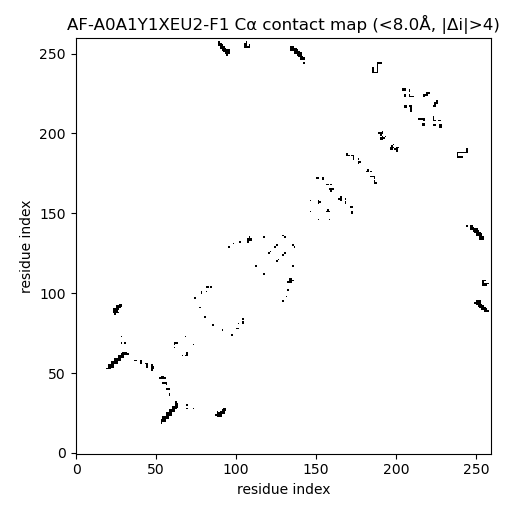.680 8.670 3.199 1.00 80.44 117 ILE A CA 1
ATOM 975 C C . ILE A 1 117 ? -17.182 7.553 2.286 1.00 80.44 117 ILE A C 1
ATOM 977 O O . ILE A 1 117 ? -16.147 7.715 1.652 1.00 80.44 117 ILE A O 1
ATOM 981 N N . ILE A 1 118 ? -17.934 6.458 2.151 1.00 76.75 118 ILE A N 1
ATOM 982 C CA . ILE A 1 118 ? -17.569 5.356 1.244 1.00 76.75 118 ILE A CA 1
ATOM 983 C C . ILE A 1 118 ? -17.426 5.878 -0.191 1.00 76.75 118 ILE A C 1
ATOM 985 O O . ILE A 1 118 ? -16.460 5.557 -0.879 1.00 76.75 118 ILE A O 1
ATOM 989 N N . LYS A 1 119 ? -18.339 6.755 -0.620 1.00 79.69 119 LYS A N 1
ATOM 990 C CA . LYS A 1 119 ? -18.338 7.343 -1.960 1.00 79.69 119 LYS A CA 1
ATOM 991 C C . LYS A 1 119 ? -17.122 8.229 -2.243 1.00 79.69 119 LYS A C 1
ATOM 993 O O . LYS A 1 119 ? -16.689 8.303 -3.390 1.00 79.69 119 LYS A O 1
ATOM 998 N N . LEU A 1 120 ? -16.554 8.887 -1.228 1.00 79.44 120 LEU A N 1
ATOM 999 C CA . LEU A 1 120 ? -15.314 9.660 -1.390 1.00 79.44 120 LEU A CA 1
ATOM 1000 C C . LEU A 1 120 ? -14.134 8.775 -1.809 1.00 79.44 120 LEU A C 1
ATOM 1002 O O . LEU A 1 120 ? -13.239 9.253 -2.501 1.00 79.44 120 LEU A O 1
ATOM 1006 N N . TYR A 1 121 ? -14.155 7.499 -1.418 1.00 72.50 121 TYR A N 1
ATOM 1007 C CA . TYR A 1 121 ? -13.107 6.529 -1.732 1.00 72.50 121 TYR A CA 1
ATOM 1008 C C . TYR A 1 121 ? -13.504 5.552 -2.848 1.00 72.50 121 TYR A C 1
ATOM 1010 O O . TYR A 1 121 ? -12.634 4.874 -3.390 1.00 72.50 121 TYR A O 1
ATOM 1018 N N . SER A 1 122 ? -14.782 5.512 -3.250 1.00 70.88 122 SER A N 1
ATOM 1019 C CA . SER A 1 122 ? -15.284 4.643 -4.318 1.00 70.88 122 SER A CA 1
ATOM 1020 C C . SER A 1 122 ? -14.842 5.131 -5.702 1.00 70.88 122 SER A C 1
ATOM 1022 O O . SER A 1 122 ? -15.576 5.818 -6.417 1.00 70.88 122 SER A O 1
ATOM 1024 N N . THR A 1 123 ? -13.623 4.777 -6.084 1.00 72.06 123 THR A N 1
ATOM 1025 C CA . THR A 1 123 ? -13.176 4.795 -7.481 1.00 72.06 123 THR A CA 1
ATOM 1026 C C . THR A 1 123 ? -13.402 3.420 -8.110 1.00 72.06 123 THR A C 1
ATOM 1028 O O . THR A 1 123 ? -13.568 2.431 -7.399 1.00 72.06 123 THR A O 1
ATOM 1031 N N . GLU A 1 124 ? -13.411 3.343 -9.441 1.00 71.38 124 GLU A N 1
ATOM 1032 C CA . GLU A 1 124 ? -13.467 2.065 -10.168 1.00 71.38 124 GLU A CA 1
ATOM 1033 C C . GLU A 1 124 ? -12.349 1.120 -9.701 1.00 7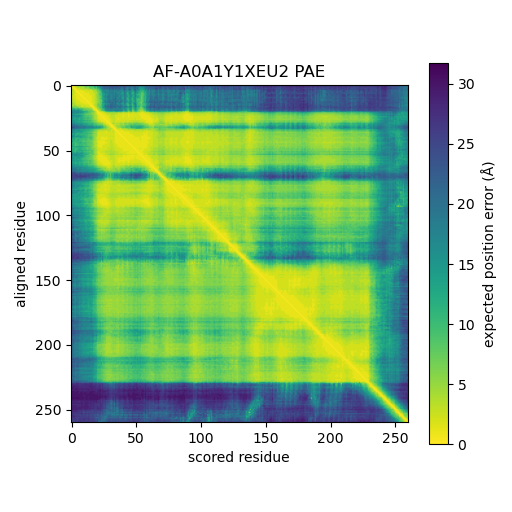1.38 124 GLU A C 1
ATOM 1035 O O . GLU A 1 124 ? -12.624 0.018 -9.235 1.00 71.38 124 GLU A O 1
ATOM 1040 N N . ILE A 1 125 ? -11.114 1.631 -9.645 1.00 67.94 125 ILE A N 1
ATOM 1041 C CA . ILE A 1 125 ? -9.942 0.907 -9.133 1.00 67.94 125 ILE A CA 1
ATOM 1042 C C . ILE A 1 125 ? -10.162 0.439 -7.692 1.00 67.94 125 ILE A C 1
ATOM 1044 O O . ILE A 1 125 ? -9.856 -0.702 -7.354 1.00 67.94 125 ILE A O 1
ATOM 1048 N N . PHE A 1 126 ? -10.697 1.299 -6.825 1.00 68.44 126 PHE A N 1
ATOM 1049 C CA . PHE A 1 126 ? -10.948 0.945 -5.431 1.00 68.44 126 PHE A CA 1
ATOM 1050 C C . PHE A 1 126 ? -11.974 -0.189 -5.298 1.00 68.44 126 PHE A C 1
ATOM 1052 O O . PHE A 1 126 ? -11.752 -1.124 -4.529 1.00 68.44 126 PHE A O 1
ATOM 1059 N N . ASN A 1 127 ? -13.059 -0.136 -6.071 1.00 71.81 127 ASN A N 1
ATOM 1060 C CA . ASN A 1 127 ? -14.105 -1.156 -6.053 1.00 71.81 127 ASN A CA 1
ATOM 1061 C C . ASN A 1 127 ? -13.603 -2.516 -6.557 1.00 71.81 127 ASN A C 1
ATOM 1063 O O . ASN A 1 127 ? -14.069 -3.545 -6.078 1.00 71.81 127 ASN A O 1
ATOM 1067 N N . GLU A 1 128 ? -12.658 -2.527 -7.496 1.00 69.31 128 GLU A N 1
ATOM 1068 C CA . GLU A 1 128 ? -12.083 -3.763 -8.035 1.00 69.31 128 GLU A CA 1
ATOM 1069 C C . GLU A 1 128 ? -10.971 -4.347 -7.164 1.00 69.31 128 GLU A C 1
ATOM 1071 O O . GLU A 1 128 ? -10.825 -5.565 -7.088 1.00 69.31 128 GLU A O 1
ATOM 1076 N N . THR A 1 129 ? -10.171 -3.493 -6.520 1.00 66.62 129 THR A N 1
ATOM 1077 C CA . THR A 1 129 ? -8.918 -3.925 -5.882 1.00 66.62 129 THR A CA 1
ATOM 1078 C C . THR A 1 129 ? -8.966 -3.904 -4.370 1.00 66.62 129 THR A C 1
ATOM 1080 O O . THR A 1 129 ? -8.323 -4.735 -3.754 1.00 66.62 129 THR A O 1
ATOM 1083 N N . CYS A 1 130 ? -9.692 -2.972 -3.756 1.00 62.16 130 CYS A N 1
ATOM 1084 C CA . CYS A 1 130 ? -9.590 -2.674 -2.326 1.00 62.16 130 CYS A CA 1
ATOM 1085 C C . CYS A 1 130 ? -10.921 -2.855 -1.583 1.00 62.16 130 CYS A C 1
ATOM 1087 O O . CYS A 1 130 ? -10.957 -2.796 -0.352 1.00 62.16 130 CYS A O 1
ATOM 1089 N N . TYR A 1 131 ? -12.008 -3.097 -2.316 1.00 63.16 131 TYR A N 1
ATOM 1090 C CA . TYR A 1 131 ? -13.320 -3.367 -1.758 1.00 63.16 131 TYR A CA 1
ATOM 1091 C C . TYR A 1 131 ? -13.559 -4.869 -1.645 1.00 63.16 131 TYR A C 1
ATOM 1093 O O . TYR A 1 131 ? -13.932 -5.545 -2.600 1.00 63.16 131 TYR A O 1
ATOM 1101 N N . TYR A 1 132 ? -13.376 -5.400 -0.442 1.00 60.81 132 TYR A N 1
ATOM 1102 C CA . TYR A 1 132 ? -13.772 -6.764 -0.120 1.00 60.81 132 TYR A CA 1
ATOM 1103 C C . TYR A 1 132 ? -14.647 -6.748 1.126 1.00 60.81 132 TYR A C 1
ATOM 1105 O O . TYR A 1 132 ? -14.203 -6.289 2.175 1.00 60.81 132 TYR A O 1
ATOM 1113 N N . ASN A 1 133 ? -15.882 -7.244 1.014 1.00 60.19 133 ASN A N 1
ATOM 1114 C CA . ASN A 1 133 ? -16.849 -7.362 2.114 1.00 60.19 133 ASN A CA 1
ATOM 1115 C C . ASN A 1 133 ? -16.938 -6.110 3.012 1.00 60.19 133 ASN A C 1
ATOM 1117 O O . ASN A 1 133 ? -16.798 -6.201 4.235 1.00 60.19 133 ASN A O 1
ATOM 1121 N N . ASP A 1 134 ? -17.157 -4.948 2.386 1.00 63.72 134 ASP A N 1
ATOM 1122 C CA . ASP A 1 134 ? -17.501 -3.689 3.060 1.00 63.72 134 ASP A CA 1
ATOM 1123 C C . ASP A 1 134 ? -16.424 -3.171 4.058 1.00 63.72 134 ASP A C 1
ATOM 1125 O O . ASP A 1 134 ? -16.738 -2.526 5.062 1.00 63.72 134 ASP A O 1
ATOM 1129 N N . LYS A 1 135 ? -15.132 -3.442 3.800 1.00 67.06 135 LYS A N 1
ATOM 1130 C CA . LYS A 1 135 ? -14.006 -2.925 4.609 1.00 67.06 135 LYS A CA 1
ATOM 1131 C C . LYS A 1 135 ? -13.468 -1.577 4.112 1.00 67.06 135 LYS A C 1
ATOM 1133 O O . LYS A 1 135 ? -13.587 -1.243 2.935 1.00 67.06 135 LYS A O 1
ATOM 1138 N N . ILE A 1 136 ? -12.865 -0.804 5.022 1.00 69.81 136 ILE A N 1
ATOM 1139 C CA . ILE A 1 136 ? -12.484 0.596 4.776 1.00 69.81 136 ILE A CA 1
ATOM 1140 C C . ILE A 1 136 ? -10.965 0.731 4.612 1.00 69.81 136 ILE A C 1
ATOM 1142 O O . ILE A 1 136 ? -10.227 0.380 5.539 1.00 69.81 136 ILE A O 1
ATOM 1146 N N . PRO A 1 137 ? -10.477 1.268 3.482 1.00 72.19 137 PRO A N 1
ATOM 1147 C CA . PRO A 1 137 ? -9.065 1.565 3.291 1.00 72.19 137 PRO A CA 1
ATOM 1148 C C . PRO A 1 137 ? -8.656 2.769 4.144 1.00 72.19 137 PRO A C 1
ATOM 1150 O O . PRO A 1 137 ? -9.418 3.714 4.337 1.00 72.19 137 PRO A O 1
ATOM 1153 N N . VAL A 1 138 ? -7.415 2.774 4.605 1.00 72.75 138 VAL A N 1
ATOM 1154 C CA . VAL A 1 138 ? -6.806 3.913 5.308 1.00 72.75 138 VAL A CA 1
ATOM 1155 C C . VAL A 1 138 ? -5.811 4.638 4.422 1.00 72.75 138 VAL A C 1
ATOM 1157 O O . VAL A 1 138 ? -5.680 5.856 4.488 1.00 72.75 138 VAL A O 1
ATOM 1160 N N . ASN A 1 139 ? -5.089 3.884 3.604 1.00 74.00 139 ASN A N 1
ATOM 1161 C CA . ASN A 1 139 ? -4.033 4.381 2.738 1.00 74.00 139 ASN A CA 1
ATOM 1162 C C . ASN A 1 139 ? -4.006 3.512 1.470 1.00 74.00 139 ASN A C 1
ATOM 1164 O O . ASN A 1 139 ? -4.474 2.381 1.504 1.00 74.00 139 ASN A O 1
ATOM 1168 N N . PHE A 1 140 ? -3.549 4.056 0.346 1.00 73.31 140 PHE A N 1
ATOM 1169 C CA . PHE A 1 140 ? -3.457 3.376 -0.940 1.00 73.31 140 PHE A CA 1
ATOM 1170 C C . PHE A 1 140 ? -2.093 3.654 -1.569 1.00 73.31 140 PHE A C 1
ATOM 1172 O O . PHE A 1 140 ? -1.535 4.743 -1.455 1.00 73.31 140 PHE A O 1
ATOM 1179 N N . SER A 1 141 ? -1.573 2.638 -2.241 1.00 74.06 141 SER A N 1
ATOM 1180 C CA . SER A 1 141 ? -0.191 2.516 -2.671 1.00 74.06 141 SER A CA 1
ATOM 1181 C C . SER A 1 141 ? -0.183 1.961 -4.090 1.00 74.06 141 SER A C 1
ATOM 1183 O O . SER A 1 141 ? -0.937 1.034 -4.379 1.00 74.06 141 SER A O 1
ATOM 1185 N N . PHE A 1 142 ? 0.633 2.525 -4.979 1.00 74.62 142 PHE A N 1
ATOM 1186 C CA . PHE A 1 142 ? 0.802 2.008 -6.336 1.00 74.62 142 PHE A CA 1
ATOM 1187 C C . PHE A 1 142 ? 2.236 2.205 -6.826 1.00 74.62 142 PHE A C 1
ATOM 1189 O O . PHE A 1 142 ? 2.922 3.153 -6.430 1.00 74.62 142 PHE A O 1
ATOM 1196 N N . SER A 1 143 ? 2.678 1.299 -7.693 1.00 79.75 143 SER A N 1
ATOM 1197 C CA . SER A 1 143 ? 3.975 1.372 -8.360 1.00 79.75 143 SER A CA 1
ATOM 1198 C C . SER A 1 143 ? 3.935 2.370 -9.514 1.00 79.75 143 SER A C 1
ATOM 1200 O O . SER A 1 143 ? 2.924 2.512 -10.205 1.00 79.75 143 SER A O 1
ATOM 1202 N N . VAL A 1 144 ? 5.051 3.061 -9.744 1.00 82.38 144 VAL A N 1
ATOM 1203 C CA . VAL A 1 144 ? 5.217 3.985 -10.872 1.00 82.38 144 VAL A CA 1
ATOM 1204 C C . VAL A 1 144 ? 6.575 3.792 -11.531 1.00 82.38 144 VAL A C 1
ATOM 1206 O O . VAL A 1 144 ? 7.565 3.467 -10.871 1.00 82.38 144 VAL A O 1
ATOM 1209 N N . LEU A 1 145 ? 6.636 4.046 -12.838 1.00 83.69 145 LEU A N 1
ATOM 1210 C CA . LEU A 1 145 ? 7.887 4.059 -13.585 1.00 83.69 145 LEU A CA 1
ATOM 1211 C C . LEU A 1 145 ? 8.585 5.417 -13.423 1.00 83.69 145 LEU A C 1
ATOM 1213 O O . LEU A 1 145 ? 8.163 6.424 -13.993 1.00 83.69 145 LEU A O 1
ATOM 1217 N N . TYR A 1 146 ? 9.690 5.446 -12.679 1.00 87.56 146 TYR A N 1
ATOM 1218 C CA . TYR A 1 146 ? 10.551 6.626 -12.601 1.00 87.56 146 TYR A CA 1
ATOM 1219 C C . TYR A 1 146 ? 11.506 6.689 -13.794 1.00 87.56 146 TYR A C 1
ATOM 1221 O O . TYR A 1 146 ? 12.129 5.698 -14.163 1.00 87.56 146 TYR A O 1
ATOM 1229 N N . SER A 1 147 ? 11.656 7.880 -14.375 1.00 87.62 147 SER A N 1
ATOM 1230 C CA . SER A 1 147 ? 12.534 8.121 -15.524 1.00 87.62 147 SER A CA 1
ATOM 1231 C C . SER A 1 147 ? 13.550 9.227 -15.247 1.00 87.62 147 SER A C 1
ATOM 1233 O O . SER A 1 147 ? 13.229 10.263 -14.661 1.00 87.62 147 SER A O 1
ATOM 1235 N N . ASN A 1 148 ? 14.787 9.047 -15.721 1.00 92.44 148 ASN A N 1
ATOM 1236 C CA . ASN A 1 148 ? 15.822 10.077 -15.641 1.00 92.44 148 ASN A CA 1
ATOM 1237 C C . ASN A 1 148 ? 15.663 11.090 -16.783 1.00 92.44 148 ASN A C 1
ATOM 1239 O O . ASN A 1 148 ? 16.219 10.928 -17.870 1.00 92.44 148 ASN A O 1
ATOM 1243 N N . THR A 1 149 ? 14.936 12.175 -16.517 1.00 94.44 149 THR A N 1
ATOM 1244 C CA . THR A 1 149 ? 14.629 13.212 -17.517 1.00 94.44 149 THR A CA 1
ATOM 1245 C C . THR A 1 149 ? 15.870 13.877 -18.115 1.00 94.44 149 THR A C 1
ATOM 1247 O O . THR A 1 149 ? 15.826 14.331 -19.256 1.00 94.44 149 THR A O 1
ATOM 1250 N N . LYS A 1 150 ? 17.006 13.903 -17.403 1.00 96.00 150 LYS A N 1
ATOM 1251 C CA . LYS A 1 150 ? 18.264 14.437 -17.951 1.00 96.00 150 LYS A CA 1
ATOM 1252 C C . LYS A 1 150 ? 18.811 13.549 -19.065 1.00 96.00 150 LYS A C 1
ATOM 1254 O O . LYS A 1 150 ? 19.240 14.079 -20.085 1.00 96.00 150 LYS A O 1
ATOM 1259 N N . LEU A 1 151 ? 18.790 12.228 -18.875 1.00 95.19 151 LEU A N 1
ATOM 1260 C CA . LEU A 1 151 ? 19.227 11.272 -19.897 1.00 95.19 151 LEU A CA 1
ATOM 1261 C C . LEU A 1 151 ? 18.259 11.250 -21.080 1.00 95.19 151 LEU A C 1
ATOM 1263 O O . LEU A 1 151 ? 18.712 11.308 -22.219 1.00 95.19 151 LEU A O 1
ATOM 1267 N N . LEU A 1 152 ? 16.947 11.271 -20.818 1.00 94.31 152 LEU A N 1
ATOM 1268 C CA . LEU A 1 152 ? 15.939 11.353 -21.878 1.00 94.31 152 LEU A CA 1
ATOM 1269 C C . LEU A 1 152 ? 16.152 12.594 -22.757 1.00 94.31 152 LEU A C 1
ATOM 1271 O O . LEU A 1 152 ? 16.281 12.475 -23.971 1.00 94.31 152 LEU A O 1
ATOM 1275 N N . ASN A 1 153 ? 16.311 13.773 -22.148 1.00 97.12 153 ASN A N 1
ATOM 1276 C CA . ASN A 1 153 ? 16.540 15.015 -22.890 1.00 97.12 153 ASN A CA 1
ATOM 1277 C C . ASN A 1 153 ? 17.877 15.019 -23.644 1.00 97.12 153 ASN A C 1
ATOM 1279 O O . ASN A 1 153 ? 17.946 15.524 -24.761 1.00 97.12 153 ASN A O 1
ATOM 1283 N N . LYS A 1 154 ? 18.942 14.459 -23.052 1.00 97.31 154 LYS A N 1
ATOM 1284 C CA . LYS A 1 154 ? 20.273 14.380 -23.678 1.00 97.31 154 LYS A CA 1
ATOM 1285 C C . LYS A 1 154 ? 20.239 13.604 -24.996 1.00 97.31 154 LYS A C 1
ATOM 1287 O O . LYS A 1 154 ? 20.937 13.986 -25.932 1.00 97.31 154 LYS A O 1
ATOM 1292 N N . TYR A 1 155 ? 19.432 12.549 -25.056 1.00 96.50 155 TYR A N 1
ATOM 1293 C CA . TYR A 1 155 ? 19.328 11.656 -26.211 1.00 96.50 155 TYR A CA 1
ATOM 1294 C C . TYR A 1 155 ? 18.053 11.852 -27.032 1.00 96.50 155 TYR A C 1
ATOM 1296 O O . TYR A 1 155 ? 17.799 11.093 -27.961 1.00 96.50 155 TYR A O 1
ATOM 1304 N N . ASN A 1 156 ? 17.293 12.910 -26.735 1.00 96.88 156 ASN A N 1
ATOM 1305 C CA . ASN A 1 156 ? 16.047 13.255 -27.413 1.00 96.88 156 ASN A CA 1
ATOM 1306 C C . ASN A 1 156 ? 15.012 12.109 -27.399 1.00 96.88 156 ASN A C 1
ATOM 1308 O O . ASN A 1 156 ? 14.319 11.874 -28.388 1.00 96.88 156 ASN A O 1
ATOM 1312 N N . CYS A 1 157 ? 14.922 11.403 -26.269 1.00 93.00 157 CYS A N 1
ATOM 1313 C CA . CYS A 1 157 ? 13.926 10.366 -26.016 1.00 93.00 157 CYS A CA 1
ATOM 1314 C C . CYS A 1 157 ? 12.710 10.953 -25.285 1.00 93.00 157 CYS A C 1
ATOM 1316 O O . CYS A 1 157 ? 12.847 11.841 -24.439 1.00 93.00 157 CYS A O 1
ATOM 1318 N N . THR A 1 158 ? 11.522 10.426 -25.571 1.00 92.81 158 THR A N 1
ATOM 1319 C CA . THR A 1 158 ? 10.292 10.731 -24.829 1.00 92.81 158 THR A CA 1
ATOM 1320 C C . THR A 1 158 ? 10.113 9.771 -23.653 1.00 92.81 158 THR A C 1
ATOM 1322 O O . THR A 1 158 ? 10.826 8.776 -23.528 1.00 92.81 158 THR A O 1
ATOM 1325 N N . ILE A 1 159 ? 9.170 10.083 -22.761 1.00 90.56 159 ILE A N 1
ATOM 1326 C CA . ILE A 1 159 ? 8.727 9.119 -21.748 1.00 90.56 159 ILE A CA 1
ATOM 1327 C C . ILE A 1 159 ? 7.983 8.003 -22.498 1.00 90.56 159 ILE A C 1
ATOM 1329 O O . ILE A 1 159 ? 7.085 8.333 -23.272 1.00 90.56 159 ILE A O 1
ATOM 1333 N N . PRO A 1 160 ? 8.364 6.728 -22.326 1.00 88.12 160 PRO A N 1
ATOM 1334 C CA . PRO A 1 160 ? 7.753 5.633 -23.068 1.00 88.12 160 PRO A CA 1
ATOM 1335 C C . PRO A 1 160 ? 6.350 5.324 -22.543 1.00 88.12 160 PRO A C 1
ATOM 1337 O O . PRO A 1 160 ? 6.140 5.266 -21.330 1.00 88.12 160 PRO A O 1
ATOM 1340 N N . GLU A 1 161 ? 5.414 5.077 -23.457 1.00 86.81 161 GLU A N 1
ATOM 1341 C CA . GLU A 1 161 ? 4.030 4.705 -23.129 1.00 86.81 161 GLU A CA 1
ATOM 1342 C C . GLU A 1 161 ? 3.767 3.206 -23.331 1.00 86.81 161 GLU A C 1
ATOM 1344 O O . GLU A 1 161 ? 2.852 2.643 -22.729 1.00 86.81 161 GLU A O 1
ATOM 1349 N N . ILE A 1 162 ? 4.595 2.538 -24.141 1.00 87.62 162 ILE A N 1
ATOM 1350 C CA . ILE A 1 162 ? 4.512 1.098 -24.421 1.00 87.62 162 ILE A CA 1
ATOM 1351 C C . ILE A 1 162 ? 5.872 0.405 -24.275 1.00 87.62 162 ILE A C 1
ATOM 1353 O O . ILE A 1 162 ? 6.930 1.024 -24.391 1.00 87.62 162 ILE A O 1
ATOM 1357 N N . TRP A 1 163 ? 5.854 -0.917 -24.085 1.00 86.00 163 TRP A N 1
ATOM 1358 C CA . TRP A 1 163 ? 7.066 -1.727 -23.897 1.00 86.00 163 TRP A CA 1
ATOM 1359 C C . TRP A 1 163 ? 8.092 -1.599 -25.024 1.00 86.00 163 TRP A C 1
ATOM 1361 O O . TRP A 1 163 ? 9.291 -1.644 -24.771 1.00 86.00 163 TRP A O 1
ATOM 1371 N N . GLU A 1 164 ? 7.646 -1.443 -26.267 1.00 86.69 164 GLU A N 1
ATOM 1372 C CA . GLU A 1 164 ? 8.547 -1.329 -27.416 1.00 86.69 164 GLU A CA 1
ATOM 1373 C C . GLU A 1 164 ? 9.325 -0.002 -27.400 1.00 86.69 164 GLU A C 1
ATOM 1375 O O . GLU A 1 164 ? 10.543 0.008 -27.575 1.00 86.69 164 GLU A O 1
ATOM 1380 N N . GLU A 1 165 ? 8.652 1.103 -27.067 1.00 88.56 165 GLU A N 1
ATOM 1381 C CA . GLU A 1 165 ? 9.283 2.410 -26.846 1.00 88.56 165 GLU A CA 1
ATOM 1382 C C . GLU A 1 165 ? 10.210 2.394 -25.634 1.00 88.56 165 GLU A C 1
ATOM 1384 O O . GLU A 1 165 ? 11.299 2.971 -25.681 1.00 88.56 165 GLU A O 1
ATOM 1389 N N . PHE A 1 166 ? 9.793 1.723 -24.557 1.00 89.38 166 PHE A N 1
ATOM 1390 C CA . PHE A 1 166 ? 10.593 1.561 -23.350 1.00 89.38 166 PHE A CA 1
ATOM 1391 C C . PHE A 1 166 ? 11.917 0.865 -23.672 1.00 89.38 166 PHE A C 1
ATOM 1393 O O . PHE A 1 166 ? 12.979 1.438 -23.436 1.00 89.38 166 PHE A O 1
ATOM 1400 N N . LEU A 1 167 ? 11.870 -0.313 -24.301 1.00 88.69 167 LEU A N 1
ATOM 1401 C CA . LEU A 1 167 ? 13.061 -1.083 -24.670 1.00 88.69 167 LEU A CA 1
ATOM 1402 C C . LEU A 1 167 ? 13.965 -0.324 -25.651 1.00 88.69 167 LEU A C 1
ATOM 1404 O O . LEU A 1 167 ? 15.180 -0.289 -25.458 1.00 88.69 167 LEU A O 1
ATOM 1408 N N . ASN A 1 168 ? 13.388 0.343 -26.655 1.00 90.56 168 ASN A N 1
ATOM 1409 C CA . ASN A 1 168 ? 14.149 1.171 -27.591 1.00 90.56 168 ASN A CA 1
ATOM 1410 C C . ASN A 1 168 ? 14.840 2.350 -26.881 1.00 90.56 168 ASN A C 1
ATOM 1412 O O . ASN A 1 168 ? 16.007 2.644 -27.133 1.00 90.56 168 ASN A O 1
ATOM 1416 N N . THR A 1 169 ? 14.148 2.997 -25.941 1.00 91.62 169 THR A N 1
ATOM 1417 C CA . THR A 1 169 ? 14.715 4.085 -25.132 1.00 91.62 169 THR A CA 1
ATOM 1418 C C . THR A 1 169 ? 15.888 3.589 -24.292 1.00 91.62 169 THR A C 1
ATOM 1420 O O . THR A 1 169 ? 16.936 4.237 -24.272 1.00 91.62 169 THR A O 1
ATOM 1423 N N . LEU A 1 170 ? 15.749 2.428 -23.641 1.00 91.56 170 LEU A N 1
ATOM 1424 C CA . LEU A 1 170 ? 16.843 1.817 -22.883 1.00 91.56 170 LEU A CA 1
ATOM 1425 C C . LEU A 1 170 ? 18.045 1.525 -23.777 1.00 91.56 170 LEU A C 1
ATOM 1427 O O . LEU A 1 170 ? 19.173 1.847 -23.405 1.00 91.56 170 LEU A O 1
ATOM 1431 N N . GLN A 1 171 ? 17.806 0.955 -24.958 1.00 91.94 171 GLN A N 1
ATOM 1432 C CA . GLN A 1 171 ? 18.857 0.639 -25.914 1.00 91.94 171 GLN A CA 1
ATOM 1433 C C . GLN A 1 171 ? 19.631 1.895 -26.332 1.00 91.94 171 GLN A C 1
ATOM 1435 O O . GLN A 1 171 ? 20.852 1.925 -26.181 1.00 91.94 171 GLN A O 1
ATOM 1440 N N . ILE A 1 172 ? 18.934 2.947 -26.782 1.00 94.56 172 ILE A N 1
ATOM 1441 C CA . ILE A 1 172 ? 19.553 4.213 -27.206 1.00 94.56 172 ILE A CA 1
ATOM 1442 C C . ILE A 1 172 ? 20.413 4.795 -26.082 1.00 94.56 172 ILE A C 1
ATOM 1444 O O . ILE A 1 172 ? 21.589 5.100 -26.286 1.00 94.56 172 ILE A O 1
ATOM 1448 N N . VAL A 1 173 ? 19.845 4.928 -24.880 1.00 93.81 173 VAL A N 1
ATOM 1449 C CA . VAL A 1 173 ? 20.540 5.547 -23.743 1.00 93.81 173 VAL A CA 1
ATOM 1450 C C . VAL A 1 173 ? 21.778 4.738 -23.355 1.00 93.81 173 VAL A C 1
ATOM 1452 O O . VAL A 1 173 ? 22.851 5.312 -23.174 1.00 93.81 173 VAL A O 1
ATOM 1455 N N . LEU A 1 174 ? 21.662 3.412 -23.249 1.00 93.69 174 LEU A N 1
ATOM 1456 C CA . LEU A 1 174 ? 22.777 2.555 -22.845 1.00 93.69 174 LEU A CA 1
ATOM 1457 C C . LEU A 1 174 ? 23.889 2.515 -23.893 1.00 93.69 174 LEU A C 1
ATOM 1459 O O . LEU A 1 174 ? 25.064 2.563 -23.534 1.00 93.69 174 LEU A O 1
ATOM 1463 N N . GLU A 1 175 ? 23.550 2.428 -25.179 1.00 95.38 175 GLU A N 1
ATOM 1464 C CA . GLU A 1 175 ? 24.542 2.433 -26.255 1.00 95.38 175 GLU A CA 1
ATOM 1465 C C . GLU A 1 175 ? 25.312 3.756 -26.304 1.00 95.38 175 GLU A C 1
ATOM 1467 O O . GLU A 1 175 ? 26.543 3.751 -26.393 1.00 95.38 175 GLU A O 1
ATOM 1472 N N . GLU A 1 176 ? 24.620 4.889 -26.193 1.00 94.94 176 GLU A N 1
ATOM 1473 C CA . GLU A 1 176 ? 25.261 6.202 -26.212 1.00 94.94 176 GLU A CA 1
ATOM 1474 C C . GLU A 1 176 ? 26.091 6.487 -24.952 1.00 94.94 176 GLU A C 1
ATOM 1476 O O . GLU A 1 176 ? 27.166 7.082 -25.040 1.00 94.94 176 GLU A O 1
ATOM 1481 N N . GLU A 1 177 ? 25.652 6.045 -23.775 1.00 95.69 177 GLU A N 1
ATOM 1482 C CA . GLU A 1 177 ? 26.426 6.191 -22.535 1.00 95.69 177 GLU A CA 1
ATOM 1483 C C . GLU A 1 177 ? 27.670 5.287 -22.539 1.00 95.69 177 GLU A C 1
ATOM 1485 O O . GLU A 1 177 ? 28.756 5.715 -22.136 1.00 95.69 177 GLU A O 1
ATOM 149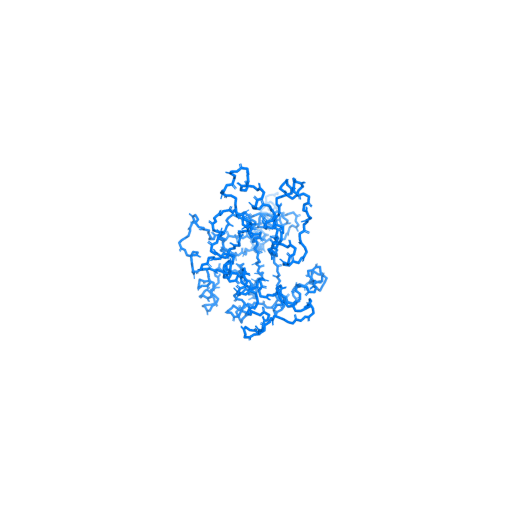0 N N . ARG A 1 178 ? 27.578 4.081 -23.115 1.00 94.62 178 ARG A N 1
ATOM 1491 C CA . ARG A 1 178 ? 28.736 3.192 -23.308 1.00 94.62 178 ARG A CA 1
ATOM 1492 C C . ARG A 1 178 ? 29.777 3.784 -24.257 1.00 94.62 178 ARG A C 1
ATOM 1494 O O . ARG A 1 178 ? 30.968 3.646 -23.984 1.00 94.62 178 ARG A 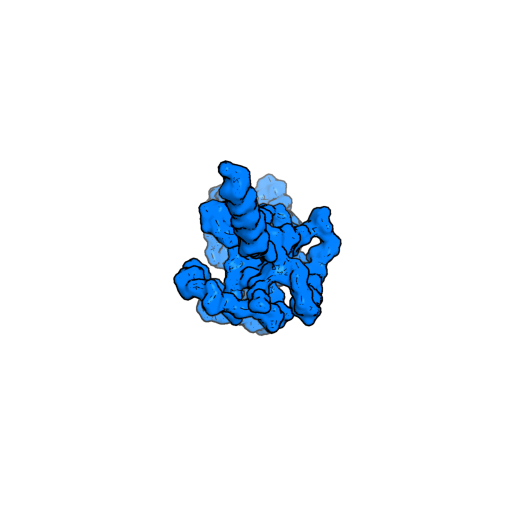O 1
ATOM 1501 N N . LYS A 1 179 ? 29.369 4.498 -25.317 1.00 96.31 179 LYS A N 1
ATOM 1502 C CA . LYS A 1 179 ? 30.298 5.241 -26.202 1.00 96.31 179 LYS A CA 1
ATOM 1503 C C . LYS A 1 179 ? 31.094 6.315 -25.449 1.00 96.31 179 LYS A C 1
ATOM 1505 O O . LYS A 1 179 ? 32.195 6.663 -25.866 1.00 96.31 179 LYS A O 1
ATOM 1510 N N . LEU A 1 180 ? 30.561 6.811 -24.330 1.00 96.62 180 LEU A N 1
ATOM 1511 C CA . LEU A 1 180 ? 31.210 7.772 -23.433 1.00 96.62 180 LEU A CA 1
ATOM 1512 C C . LEU A 1 180 ? 31.959 7.100 -22.265 1.00 96.62 180 LEU A C 1
ATOM 1514 O O . LEU A 1 180 ? 32.331 7.780 -21.310 1.00 96.62 180 LEU A O 1
ATOM 1518 N N . ASN A 1 181 ? 32.194 5.784 -22.330 1.00 94.69 181 ASN A N 1
ATOM 1519 C CA . ASN A 1 181 ? 32.782 4.956 -21.269 1.00 94.69 181 ASN A CA 1
ATOM 1520 C C . ASN A 1 181 ? 31.966 4.893 -19.961 1.00 94.69 181 ASN A C 1
ATOM 1522 O O . ASN A 1 181 ? 32.500 4.486 -18.929 1.00 94.69 181 ASN A O 1
ATOM 1526 N N . ASN A 1 182 ? 30.675 5.239 -19.979 1.00 91.88 182 ASN A N 1
ATOM 1527 C CA . ASN A 1 182 ? 29.780 5.020 -18.844 1.00 91.88 182 ASN A CA 1
ATOM 1528 C C . ASN A 1 182 ? 29.148 3.623 -18.931 1.00 91.88 182 ASN A C 1
ATOM 1530 O O . ASN A 1 182 ? 28.043 3.432 -19.433 1.00 91.88 182 ASN A O 1
ATOM 1534 N N . THR A 1 183 ? 29.891 2.619 -18.472 1.00 89.94 183 THR A N 1
ATOM 1535 C CA . THR A 1 183 ? 29.513 1.199 -18.560 1.00 89.94 183 THR A CA 1
ATOM 1536 C C . THR A 1 183 ? 28.721 0.690 -17.356 1.00 89.94 183 THR A C 1
ATOM 1538 O O . THR A 1 183 ? 28.179 -0.409 -17.419 1.00 89.94 183 THR A O 1
ATOM 1541 N N . ASN A 1 184 ? 28.616 1.489 -16.291 1.00 88.94 184 ASN A N 1
ATOM 1542 C CA . ASN A 1 184 ? 27.923 1.126 -15.050 1.00 88.94 184 ASN A CA 1
ATOM 1543 C C . ASN A 1 184 ? 26.438 1.521 -15.042 1.00 88.94 184 ASN A C 1
ATOM 1545 O O . ASN A 1 184 ? 25.745 1.266 -14.060 1.00 88.94 184 ASN A O 1
ATOM 1549 N N . LEU A 1 185 ? 25.951 2.191 -16.090 1.00 88.25 185 LEU A N 1
ATOM 1550 C CA . LEU A 1 185 ? 24.549 2.580 -16.177 1.00 88.25 185 LEU A CA 1
ATOM 1551 C C . LEU A 1 185 ? 23.668 1.348 -16.424 1.00 88.25 185 LEU A C 1
ATOM 1553 O O . LEU A 1 185 ? 23.872 0.628 -17.402 1.00 88.25 185 LEU A O 1
ATOM 1557 N N . SER A 1 186 ? 22.663 1.153 -15.568 1.00 84.25 186 SER A N 1
ATOM 1558 C CA . SER A 1 186 ? 21.570 0.209 -15.809 1.00 84.25 186 SER A CA 1
ATOM 1559 C C . SER A 1 186 ? 20.393 0.921 -16.477 1.00 84.25 186 SER A C 1
ATOM 1561 O O . SER A 1 186 ? 20.080 2.064 -16.146 1.00 84.25 186 SER A O 1
ATOM 1563 N N . GLY A 1 187 ? 19.748 0.250 -17.430 1.00 82.62 187 GLY A N 1
ATOM 1564 C CA . GLY A 1 187 ? 18.577 0.774 -18.133 1.00 82.62 187 GLY A CA 1
ATOM 1565 C C . GLY A 1 187 ? 17.304 0.698 -17.292 1.00 82.62 187 GLY A C 1
ATOM 1566 O O . GLY A 1 187 ? 16.521 1.641 -17.268 1.00 82.62 187 GLY A O 1
ATOM 1567 N N . TYR A 1 188 ? 17.113 -0.401 -16.568 1.00 84.69 188 TYR A N 1
ATOM 1568 C CA . TYR A 1 188 ? 15.926 -0.640 -15.756 1.00 84.69 188 TYR A CA 1
ATOM 1569 C C . TYR A 1 188 ? 16.296 -1.383 -14.477 1.00 84.69 188 TYR A C 1
ATOM 1571 O O . TYR A 1 188 ? 17.286 -2.111 -14.419 1.00 84.69 188 TYR A O 1
ATOM 1579 N N . THR A 1 189 ? 15.526 -1.168 -13.417 1.00 79.38 189 THR A N 1
ATOM 1580 C CA . THR A 1 189 ? 15.676 -1.886 -12.152 1.00 79.38 189 THR A CA 1
ATOM 1581 C C . THR A 1 189 ? 14.291 -2.113 -11.569 1.00 79.38 189 THR A C 1
ATOM 1583 O O . THR A 1 189 ? 13.711 -1.213 -10.966 1.00 79.38 189 THR A O 1
ATOM 1586 N N . GLY A 1 190 ? 13.760 -3.314 -11.793 1.00 74.25 190 GLY A N 1
ATOM 1587 C CA . GLY A 1 190 ? 12.573 -3.810 -11.102 1.00 74.25 190 GLY A CA 1
ATOM 1588 C C . GLY A 1 190 ? 12.922 -4.421 -9.743 1.00 74.25 190 GLY A C 1
ATOM 1589 O O . GLY A 1 190 ? 14.094 -4.656 -9.428 1.00 74.25 190 GLY A O 1
ATOM 1590 N N . LEU A 1 191 ? 11.898 -4.694 -8.935 1.00 79.38 191 LEU A N 1
ATOM 1591 C CA . LEU A 1 191 ? 12.034 -5.430 -7.680 1.00 79.38 191 LEU A CA 1
ATOM 1592 C C . LEU A 1 191 ? 11.856 -6.920 -7.985 1.00 79.38 191 LEU A C 1
ATOM 1594 O O . LEU A 1 191 ? 10.747 -7.419 -7.922 1.00 79.38 191 LEU A O 1
ATOM 1598 N N . PHE A 1 192 ? 12.931 -7.624 -8.341 1.00 81.06 192 PHE A N 1
ATOM 1599 C CA . PHE A 1 192 ? 12.903 -9.064 -8.664 1.00 81.06 192 PHE A CA 1
ATOM 1600 C C . PHE A 1 192 ? 13.431 -9.942 -7.512 1.00 81.06 192 PHE A C 1
ATOM 1602 O O . PHE A 1 192 ? 14.144 -10.920 -7.734 1.00 81.06 192 PHE A O 1
ATOM 1609 N N . GLY A 1 193 ? 13.156 -9.550 -6.266 1.00 82.06 193 GLY A N 1
ATOM 1610 C CA . GLY A 1 193 ? 13.522 -10.333 -5.082 1.00 82.06 193 GLY A CA 1
ATOM 1611 C C . GLY A 1 193 ? 12.664 -11.592 -4.922 1.00 82.06 193 GLY A C 1
ATOM 1612 O O . GLY A 1 193 ? 11.583 -11.686 -5.493 1.00 82.06 193 GLY A O 1
ATOM 1613 N N . ASP A 1 194 ? 13.119 -12.554 -4.114 1.00 81.75 194 ASP A N 1
ATOM 1614 C CA . ASP A 1 194 ? 12.284 -13.680 -3.654 1.00 81.75 194 ASP A CA 1
ATOM 1615 C C . ASP A 1 194 ? 11.405 -13.225 -2.473 1.00 81.75 194 ASP A C 1
ATOM 1617 O O . ASP A 1 194 ? 11.575 -13.645 -1.329 1.00 81.75 194 ASP A O 1
ATOM 1621 N N . ASP A 1 195 ? 10.545 -12.242 -2.745 1.00 77.25 195 ASP A N 1
ATOM 1622 C CA . ASP A 1 195 ? 9.653 -11.598 -1.783 1.00 77.25 195 ASP A CA 1
ATOM 1623 C C . ASP A 1 195 ? 8.359 -11.084 -2.454 1.00 77.25 195 ASP A C 1
ATOM 1625 O O . ASP A 1 195 ? 8.090 -11.313 -3.641 1.00 77.25 195 ASP A O 1
ATOM 1629 N N . GLU A 1 196 ? 7.512 -10.402 -1.678 1.00 76.12 196 GLU A N 1
ATOM 1630 C CA . GLU A 1 196 ? 6.275 -9.786 -2.177 1.00 76.12 196 GLU A CA 1
ATOM 1631 C C . GLU A 1 196 ? 6.551 -8.750 -3.282 1.00 76.12 196 GLU A C 1
ATOM 1633 O O . GLU A 1 196 ? 5.791 -8.661 -4.246 1.00 76.12 196 GLU A O 1
ATOM 1638 N N . GLY A 1 197 ? 7.665 -8.014 -3.201 1.00 79.94 197 GLY A N 1
ATOM 1639 C CA . GLY A 1 197 ? 8.076 -7.053 -4.226 1.00 79.94 197 GLY A CA 1
ATOM 1640 C C . GLY A 1 197 ? 8.390 -7.725 -5.564 1.00 79.94 197 GLY A C 1
ATOM 1641 O O . GLY A 1 197 ? 7.947 -7.242 -6.608 1.00 79.94 197 GLY A O 1
ATOM 1642 N N . GLY A 1 198 ? 9.066 -8.878 -5.516 1.00 83.56 198 GLY A N 1
ATOM 1643 C CA . GLY A 1 198 ? 9.235 -9.806 -6.641 1.00 83.56 198 GLY A CA 1
ATOM 1644 C C . GLY A 1 198 ? 7.929 -10.155 -7.332 1.00 83.56 198 GLY A C 1
ATOM 1645 O O . GLY A 1 198 ? 7.755 -9.967 -8.539 1.00 83.56 198 GLY A O 1
ATOM 1646 N N . SER A 1 199 ? 6.988 -10.640 -6.526 1.00 84.00 199 SER A N 1
ATOM 1647 C CA . SER A 1 199 ? 5.669 -11.063 -6.996 1.00 84.00 199 SER A CA 1
ATOM 1648 C C . SER A 1 199 ? 4.885 -9.903 -7.617 1.00 84.00 199 SER A C 1
ATOM 1650 O O . SER A 1 199 ? 4.271 -10.081 -8.670 1.00 84.00 199 SER A O 1
ATOM 1652 N N . ASN A 1 200 ? 4.957 -8.709 -7.021 1.00 82.62 200 ASN A N 1
ATOM 1653 C CA . ASN A 1 200 ? 4.309 -7.503 -7.537 1.00 82.62 200 ASN A CA 1
ATOM 1654 C C . ASN A 1 200 ? 4.879 -7.085 -8.899 1.00 82.62 200 ASN A C 1
ATOM 1656 O O . ASN A 1 200 ? 4.108 -6.849 -9.825 1.00 82.62 200 ASN A O 1
ATOM 1660 N N . THR A 1 201 ? 6.207 -7.078 -9.063 1.00 85.12 201 THR A N 1
ATOM 1661 C CA . THR A 1 201 ? 6.845 -6.741 -10.351 1.00 85.12 201 THR A CA 1
ATOM 1662 C C . THR A 1 201 ? 6.411 -7.709 -11.454 1.00 85.12 201 THR A C 1
ATOM 1664 O O . THR A 1 201 ? 6.021 -7.286 -12.542 1.00 85.12 201 THR A O 1
ATOM 1667 N N . ILE A 1 202 ? 6.404 -9.016 -11.170 1.00 86.88 202 ILE A N 1
ATOM 1668 C CA . ILE A 1 202 ? 5.962 -10.039 -12.130 1.00 86.88 202 ILE A CA 1
ATOM 1669 C C . ILE A 1 202 ? 4.480 -9.856 -12.483 1.00 86.88 202 ILE A C 1
ATOM 1671 O O . ILE A 1 202 ? 4.107 -9.943 -13.656 1.00 86.88 202 ILE A O 1
ATOM 1675 N N . TYR A 1 203 ? 3.635 -9.576 -11.488 1.00 87.00 203 TYR A N 1
ATOM 1676 C CA . TYR A 1 203 ? 2.213 -9.313 -11.695 1.00 87.00 203 TYR A CA 1
ATOM 1677 C C . TYR A 1 203 ? 1.987 -8.089 -12.594 1.00 87.00 203 TYR A C 1
ATOM 1679 O O . TYR A 1 203 ? 1.214 -8.160 -13.550 1.00 87.00 203 TYR A O 1
ATOM 1687 N N . GLU A 1 204 ? 2.686 -6.982 -12.332 1.00 86.88 204 GLU A N 1
ATOM 1688 C CA . GLU A 1 204 ? 2.624 -5.752 -13.130 1.00 86.88 204 GLU A CA 1
ATOM 1689 C C . GLU A 1 204 ? 3.055 -5.998 -14.580 1.00 86.88 204 GLU A C 1
ATOM 1691 O O . GLU A 1 204 ? 2.372 -5.571 -15.517 1.00 86.88 204 GLU A O 1
ATOM 1696 N N . MET A 1 205 ? 4.140 -6.753 -14.779 1.00 87.12 205 MET A N 1
ATOM 1697 C CA . MET A 1 205 ? 4.595 -7.152 -16.109 1.00 87.12 205 MET A CA 1
ATOM 1698 C C . MET A 1 205 ? 3.522 -7.966 -16.826 1.00 87.12 205 MET A C 1
ATOM 1700 O O . MET A 1 205 ? 3.059 -7.548 -17.884 1.00 87.12 205 MET A O 1
ATOM 1704 N N . LEU A 1 206 ? 3.046 -9.064 -16.242 1.00 90.00 206 LEU A N 1
ATOM 1705 C CA . LEU A 1 206 ? 2.006 -9.900 -16.848 1.00 90.00 206 LEU A CA 1
ATOM 1706 C C . LEU A 1 206 ? 0.749 -9.083 -17.190 1.00 90.00 206 LEU A C 1
ATOM 1708 O O . LEU A 1 206 ? 0.245 -9.147 -18.312 1.00 90.00 206 LEU A O 1
ATOM 1712 N N . TYR A 1 207 ? 0.284 -8.243 -16.267 1.00 88.75 207 TYR A N 1
ATOM 1713 C CA . TYR A 1 207 ? -0.891 -7.401 -16.474 1.00 88.75 207 TYR A CA 1
ATOM 1714 C C . TYR A 1 207 ? -0.700 -6.351 -17.582 1.00 88.75 207 TYR A C 1
ATOM 1716 O O . TYR A 1 207 ? -1.646 -6.031 -18.304 1.00 88.75 207 TYR A O 1
ATOM 1724 N N . SER A 1 208 ? 0.509 -5.823 -17.762 1.00 88.88 208 SER A N 1
ATOM 1725 C CA . SER A 1 208 ? 0.805 -4.829 -18.803 1.00 88.88 208 SER A CA 1
ATOM 1726 C C . SER A 1 208 ? 0.898 -5.413 -20.223 1.00 88.88 208 SER A C 1
ATOM 1728 O O . SER A 1 208 ? 0.775 -4.671 -21.193 1.00 88.88 208 SER A O 1
ATOM 1730 N N . TYR A 1 209 ? 1.062 -6.735 -20.362 1.00 88.25 209 TYR A N 1
ATOM 1731 C CA . TYR A 1 209 ? 1.113 -7.434 -21.657 1.00 88.25 209 TYR A CA 1
ATOM 1732 C C . TYR A 1 209 ? -0.263 -7.889 -22.173 1.00 88.25 209 TYR A C 1
ATOM 173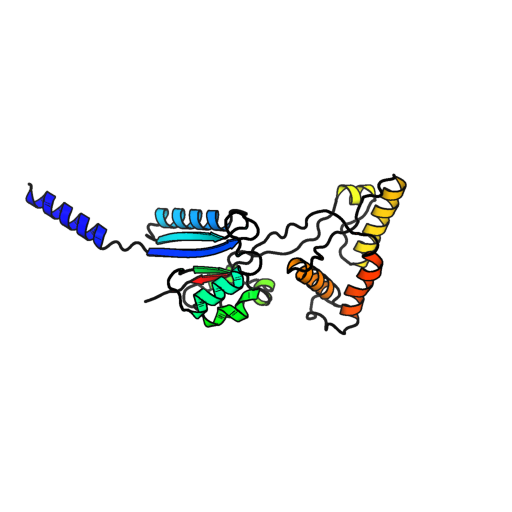4 O O . TYR A 1 209 ? -0.362 -8.556 -23.208 1.00 88.25 209 TYR A O 1
ATOM 1742 N N . ARG A 1 210 ? -1.351 -7.516 -21.488 1.00 88.44 210 ARG A N 1
ATOM 1743 C CA . ARG A 1 210 ? -2.717 -7.727 -21.985 1.00 88.44 210 ARG A CA 1
ATOM 1744 C C . ARG A 1 210 ? -2.928 -6.993 -23.311 1.00 88.44 210 ARG A C 1
ATOM 1746 O O . ARG A 1 210 ? -2.432 -5.891 -23.517 1.00 88.44 210 ARG A O 1
ATOM 1753 N N . LYS A 1 211 ? -3.757 -7.565 -24.191 1.00 86.38 211 LYS A N 1
ATOM 1754 C CA . LYS A 1 211 ? -4.061 -6.964 -25.509 1.00 86.38 211 LYS A CA 1
ATOM 1755 C C . LYS A 1 211 ? -4.814 -5.635 -25.425 1.00 86.38 211 LYS A C 1
ATOM 1757 O O . LYS A 1 211 ? -4.791 -4.869 -26.382 1.00 86.38 211 LYS A O 1
ATOM 1762 N N . SER A 1 212 ? -5.521 -5.391 -24.325 1.00 85.44 212 SER A N 1
ATOM 1763 C CA . SER A 1 212 ? -6.237 -4.144 -24.067 1.00 85.44 212 SER A CA 1
ATOM 1764 C C . SER A 1 212 ? -6.479 -3.960 -22.573 1.00 85.44 212 SER A C 1
ATOM 1766 O O . SER A 1 212 ? -6.547 -4.940 -21.828 1.00 85.44 212 SER A O 1
ATOM 1768 N N . VAL A 1 213 ? -6.693 -2.709 -22.161 1.00 80.44 213 VAL A N 1
ATOM 1769 C CA . VAL A 1 213 ? -6.967 -2.329 -20.765 1.00 80.44 213 VAL A CA 1
ATOM 1770 C C . VAL A 1 213 ? -8.229 -2.976 -20.183 1.00 80.44 213 VAL A C 1
ATOM 1772 O O . VAL A 1 213 ? -8.283 -3.183 -18.977 1.00 80.44 213 VAL A O 1
ATOM 1775 N N . GLU A 1 214 ? -9.174 -3.371 -21.040 1.00 84.88 214 GLU A N 1
ATOM 1776 C CA . GLU A 1 214 ? -10.455 -3.996 -20.667 1.00 84.88 214 GLU A CA 1
ATOM 1777 C C . GLU A 1 214 ? -10.377 -5.507 -20.377 1.00 84.88 214 GLU A C 1
ATOM 1779 O O . GLU A 1 214 ? -11.348 -6.107 -19.922 1.00 84.88 214 GLU A O 1
ATOM 1784 N N . LEU A 1 21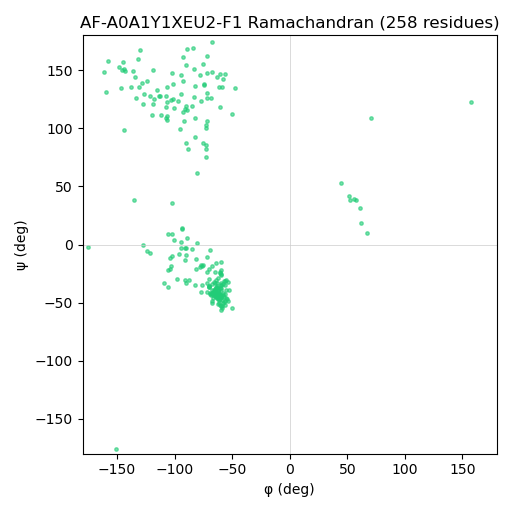5 ? -9.268 -6.179 -20.715 1.00 85.88 215 LEU A N 1
ATOM 1785 C CA . LEU A 1 215 ? -9.167 -7.637 -20.547 1.00 85.88 215 LEU A CA 1
ATOM 1786 C C . LEU A 1 215 ? -8.765 -8.006 -19.117 1.00 85.88 215 LEU A C 1
ATOM 1788 O O . LEU A 1 215 ? -8.034 -7.261 -18.494 1.00 85.88 215 LEU A O 1
ATOM 1792 N N . PRO A 1 216 ? -9.149 -9.158 -18.559 1.00 87.81 216 PRO A N 1
ATOM 1793 C CA . PRO A 1 216 ? -8.654 -9.555 -17.242 1.00 87.81 216 PRO A CA 1
ATOM 1794 C C . PRO A 1 216 ? -7.151 -9.872 -17.276 1.00 87.81 216 PRO A C 1
ATOM 1796 O O . PRO A 1 216 ? -6.521 -9.911 -18.339 1.00 87.81 216 PRO A O 1
ATOM 1799 N N . TYR A 1 217 ? -6.583 -10.136 -16.099 1.00 88.06 217 TYR A N 1
ATOM 1800 C CA . TYR A 1 217 ? -5.235 -10.688 -15.963 1.00 88.06 217 TYR A CA 1
ATOM 1801 C C . TYR A 1 217 ? -5.032 -11.896 -16.905 1.00 88.06 217 TYR A C 1
ATOM 1803 O O . TYR A 1 217 ? -5.935 -12.737 -17.001 1.00 88.06 217 TYR A O 1
ATOM 1811 N N . PRO A 1 218 ? -3.900 -11.988 -17.631 1.00 89.31 218 PRO A N 1
ATOM 1812 C CA . PRO A 1 218 ? -3.709 -13.046 -18.615 1.00 89.31 218 PRO A CA 1
ATOM 1813 C C . PRO A 1 218 ? -3.599 -14.423 -17.953 1.00 89.31 218 PRO A C 1
ATOM 1815 O O . PRO A 1 218 ? -3.061 -14.571 -16.856 1.00 89.31 218 PRO A O 1
ATOM 1818 N N . ASP A 1 219 ? -4.062 -15.461 -18.651 1.00 92.75 219 ASP A N 1
ATOM 1819 C CA . ASP A 1 219 ? -3.797 -16.841 -18.237 1.00 92.75 219 ASP A CA 1
ATOM 1820 C C . ASP A 1 219 ? -2.278 -17.087 -18.246 1.00 92.75 219 ASP A C 1
ATOM 1822 O O . ASP A 1 219 ? -1.590 -16.701 -19.191 1.00 92.75 219 ASP A O 1
ATOM 1826 N N . LEU A 1 220 ? -1.738 -17.737 -17.214 1.00 90.88 220 LEU A N 1
ATOM 1827 C CA . LEU A 1 220 ? -0.290 -17.951 -17.077 1.00 90.88 220 LEU A CA 1
ATOM 1828 C C . LEU A 1 220 ? 0.317 -18.825 -18.189 1.00 90.88 220 LEU A C 1
ATOM 1830 O O . LEU A 1 220 ? 1.532 -18.850 -18.353 1.00 90.88 220 LEU A O 1
ATOM 1834 N N . LYS A 1 221 ? -0.507 -19.551 -18.953 1.00 93.25 221 LYS A N 1
ATOM 1835 C CA . LYS A 1 221 ? -0.102 -20.354 -20.119 1.00 93.25 221 LYS A CA 1
ATOM 1836 C C . LYS A 1 221 ? -0.381 -19.650 -21.449 1.00 93.25 221 LYS A C 1
ATOM 1838 O O . LYS A 1 221 ? -0.225 -20.261 -22.507 1.00 93.25 221 LYS A O 1
ATOM 1843 N N . SER A 1 222 ? -0.863 -18.412 -21.408 1.00 93.31 222 SER A N 1
ATOM 1844 C CA . SER A 1 222 ? -1.178 -17.636 -22.601 1.00 93.31 222 SER A CA 1
ATOM 1845 C C . SER A 1 222 ? 0.087 -17.106 -23.289 1.00 93.31 222 SER A C 1
ATOM 1847 O O . SER A 1 222 ? 1.107 -16.898 -22.626 1.00 93.31 222 SER A O 1
ATOM 1849 N N . PRO A 1 223 ? 0.029 -16.822 -24.603 1.00 91.88 223 PRO A N 1
ATOM 1850 C CA . PRO A 1 223 ? 1.120 -16.151 -25.303 1.00 91.88 223 PRO A CA 1
ATOM 1851 C C . PRO A 1 223 ? 1.483 -14.797 -24.689 1.00 91.88 223 PRO A C 1
ATOM 1853 O O . PRO A 1 223 ? 2.638 -14.398 -24.740 1.00 91.88 223 PRO A O 1
ATOM 1856 N N . GLU A 1 224 ? 0.520 -14.083 -24.105 1.00 90.62 224 GLU A N 1
ATOM 1857 C CA . GLU A 1 224 ? 0.752 -12.803 -23.436 1.00 90.62 224 GLU A CA 1
ATOM 1858 C C . GLU A 1 224 ? 1.647 -12.985 -22.206 1.00 90.62 224 GLU A C 1
ATOM 1860 O O . GLU A 1 224 ? 2.615 -12.243 -22.041 1.00 90.62 224 GLU A O 1
ATOM 1865 N N . ALA A 1 225 ? 1.375 -14.015 -21.398 1.00 90.88 225 ALA A N 1
ATOM 1866 C CA . ALA A 1 225 ? 2.202 -14.353 -20.246 1.00 90.88 225 ALA A CA 1
ATOM 1867 C C . ALA A 1 225 ? 3.609 -14.807 -20.660 1.00 90.88 225 ALA A C 1
ATOM 1869 O O . ALA A 1 225 ? 4.597 -14.354 -20.085 1.00 90.88 225 ALA A O 1
ATOM 1870 N N . THR A 1 226 ? 3.711 -15.641 -21.700 1.00 89.88 226 THR A N 1
ATOM 1871 C CA . THR A 1 226 ? 5.001 -16.036 -22.281 1.00 89.88 226 THR A CA 1
ATOM 1872 C C . THR A 1 226 ? 5.780 -14.819 -22.773 1.00 89.88 226 THR A C 1
ATOM 1874 O O . THR A 1 226 ? 6.934 -14.654 -22.408 1.00 89.88 226 THR A O 1
ATOM 1877 N N . ASN A 1 227 ? 5.150 -13.914 -23.524 1.00 86.31 227 ASN A N 1
ATOM 1878 C CA . ASN A 1 227 ? 5.809 -12.714 -24.042 1.00 86.31 227 ASN A CA 1
ATOM 1879 C C . ASN A 1 227 ? 6.296 -11.774 -22.932 1.00 86.31 227 ASN A C 1
ATOM 1881 O O . ASN A 1 227 ? 7.338 -11.144 -23.102 1.00 86.31 227 ASN A O 1
ATOM 1885 N N . ALA A 1 228 ? 5.553 -11.672 -21.827 1.00 86.19 228 ALA A N 1
ATOM 1886 C CA . ALA A 1 228 ? 5.944 -10.857 -20.683 1.00 86.19 228 ALA A CA 1
ATOM 1887 C C . ALA A 1 228 ? 7.211 -11.393 -19.999 1.00 86.19 228 ALA A C 1
ATOM 1889 O O . ALA A 1 228 ? 8.079 -10.606 -19.636 1.00 86.19 228 ALA A O 1
ATOM 1890 N N . LEU A 1 229 ? 7.321 -12.717 -19.846 1.00 83.88 229 LEU A N 1
ATOM 1891 C CA . LEU A 1 229 ? 8.414 -13.365 -19.112 1.00 83.88 229 LEU A CA 1
ATOM 1892 C C . LEU A 1 229 ? 9.624 -13.712 -20.001 1.00 83.88 229 LEU A C 1
ATOM 1894 O O . LEU A 1 229 ? 10.761 -13.641 -19.547 1.00 83.88 229 LEU A O 1
ATOM 1898 N N . ASP A 1 230 ? 9.415 -14.048 -21.277 1.00 76.81 230 ASP A N 1
ATOM 1899 C CA . ASP A 1 230 ? 10.500 -14.422 -22.197 1.00 76.81 230 ASP A CA 1
ATOM 1900 C C . ASP A 1 230 ? 11.293 -13.211 -22.694 1.00 76.81 230 ASP A C 1
ATOM 1902 O O . ASP A 1 230 ? 12.512 -13.302 -22.836 1.00 76.81 230 ASP A O 1
ATOM 1906 N N . LYS A 1 231 ? 10.645 -12.053 -22.907 1.00 60.53 231 LYS A N 1
ATOM 1907 C CA . LYS A 1 231 ? 11.376 -10.802 -23.198 1.00 60.53 231 LYS A CA 1
ATOM 1908 C C . LYS A 1 231 ? 12.323 -10.416 -22.063 1.00 60.53 231 LYS A C 1
ATOM 1910 O O . LYS A 1 231 ? 13.330 -9.750 -22.313 1.00 60.53 231 LYS A O 1
ATOM 1915 N N . ASP A 1 232 ? 12.016 -10.850 -20.844 1.00 52.62 232 ASP A N 1
ATOM 1916 C CA . ASP A 1 232 ? 12.864 -10.638 -19.682 1.00 52.62 232 ASP A CA 1
ATOM 1917 C C . ASP A 1 232 ? 14.120 -11.517 -19.766 1.00 52.62 232 ASP A C 1
ATOM 1919 O O . ASP A 1 232 ? 15.219 -11.020 -19.571 1.00 52.62 232 ASP A O 1
ATOM 1923 N N . ASN A 1 233 ? 14.037 -12.779 -20.201 1.00 48.16 233 ASN A N 1
ATOM 1924 C CA . ASN A 1 233 ? 15.224 -13.644 -20.313 1.00 48.16 233 ASN A CA 1
ATOM 1925 C C . ASN A 1 233 ? 16.331 -13.086 -21.228 1.00 48.16 233 ASN A C 1
ATOM 1927 O O . ASN A 1 233 ? 17.507 -13.260 -20.916 1.00 48.16 233 ASN A O 1
ATOM 1931 N N . ASP A 1 234 ? 15.994 -12.367 -22.302 1.00 45.62 234 ASP A N 1
ATOM 1932 C CA . ASP A 1 234 ? 16.995 -11.720 -23.168 1.00 45.62 234 ASP A CA 1
ATOM 1933 C C . ASP A 1 234 ? 17.567 -10.413 -22.575 1.00 45.62 234 ASP A C 1
ATOM 1935 O O . ASP A 1 234 ? 18.653 -9.976 -22.964 1.00 45.62 234 ASP A O 1
ATOM 1939 N N . SER A 1 235 ? 16.879 -9.791 -21.611 1.00 48.12 235 SER A N 1
ATOM 1940 C CA . SER A 1 235 ? 17.275 -8.519 -20.983 1.00 48.12 235 SER A CA 1
ATOM 1941 C C . SER A 1 235 ? 17.832 -8.667 -19.550 1.00 48.12 235 SER A C 1
ATOM 1943 O O . SER A 1 235 ? 18.659 -7.853 -19.126 1.00 48.12 235 SER A O 1
ATOM 1945 N N . ILE A 1 236 ? 17.519 -9.764 -18.852 1.00 43.91 236 ILE A N 1
ATOM 1946 C CA . ILE A 1 236 ? 17.991 -10.139 -17.507 1.00 43.91 236 ILE A CA 1
ATOM 1947 C C . ILE A 1 236 ? 19.509 -10.364 -17.472 1.00 43.91 236 ILE A C 1
ATOM 1949 O O . ILE A 1 236 ? 20.159 -10.024 -16.482 1.00 43.91 236 ILE A O 1
ATOM 1953 N N . TYR A 1 237 ? 20.123 -10.868 -18.549 1.00 39.41 237 TYR A N 1
ATOM 1954 C CA . TYR A 1 237 ? 21.567 -11.150 -18.559 1.00 39.41 237 TYR A CA 1
ATOM 1955 C C . TYR A 1 237 ? 22.467 -9.896 -18.540 1.00 39.41 237 TYR A C 1
ATOM 1957 O O . TYR A 1 237 ? 23.687 -10.036 -18.439 1.00 39.41 237 TYR A O 1
ATOM 1965 N N . GLY A 1 238 ? 21.910 -8.678 -18.608 1.00 33.12 238 GLY A N 1
ATOM 1966 C CA . GLY A 1 238 ? 22.692 -7.438 -18.692 1.00 33.12 238 GLY A CA 1
ATOM 1967 C C . GLY A 1 238 ? 22.376 -6.331 -17.682 1.00 33.12 238 GLY A C 1
ATOM 1968 O O . GLY A 1 238 ? 23.005 -5.278 -17.774 1.00 33.12 238 GLY A O 1
ATOM 1969 N N . LEU A 1 239 ? 21.414 -6.501 -16.766 1.00 35.19 239 LEU A N 1
ATOM 1970 C CA . LEU A 1 239 ? 20.749 -5.354 -16.118 1.00 35.19 239 LEU A CA 1
ATOM 1971 C C . LEU A 1 239 ? 20.566 -5.462 -14.594 1.00 35.19 239 LEU A C 1
ATOM 1973 O O . LEU A 1 239 ? 19.571 -4.995 -14.045 1.00 35.19 239 LEU A O 1
ATOM 1977 N N . ILE A 1 240 ? 21.545 -6.011 -13.873 1.00 31.69 240 ILE A N 1
ATOM 1978 C CA . ILE A 1 240 ? 21.501 -6.035 -12.402 1.00 31.69 240 ILE A CA 1
ATOM 1979 C C . ILE A 1 240 ? 22.497 -5.014 -11.832 1.00 31.69 240 ILE A C 1
ATOM 1981 O O . ILE A 1 240 ?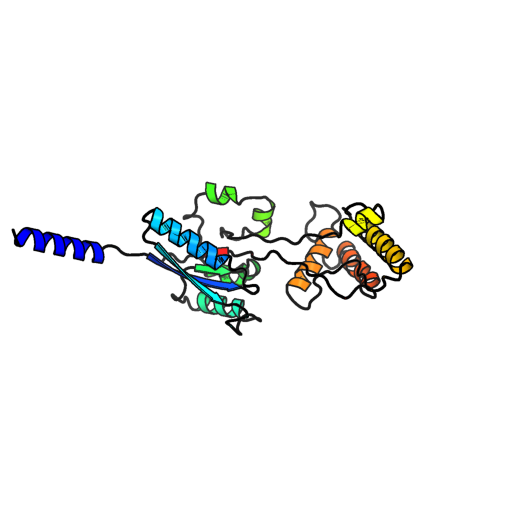 23.703 -5.211 -11.936 1.00 31.69 240 ILE A O 1
ATOM 1985 N N . TYR A 1 241 ? 21.976 -3.901 -11.292 1.00 28.92 241 TYR A N 1
ATOM 1986 C CA . TYR A 1 241 ? 22.211 -3.357 -9.934 1.00 28.92 241 TYR A CA 1
ATOM 1987 C C . TYR A 1 241 ? 21.919 -1.834 -9.836 1.00 28.92 241 TYR A C 1
ATOM 1989 O O . TYR A 1 241 ? 22.568 -1.018 -10.483 1.00 28.92 241 TYR A O 1
ATOM 1997 N N . PHE A 1 242 ? 21.002 -1.499 -8.910 1.00 27.14 242 PHE A N 1
ATOM 1998 C CA . PHE A 1 242 ? 20.685 -0.206 -8.259 1.00 27.14 242 PHE A CA 1
ATOM 1999 C C . PHE A 1 242 ? 20.010 0.939 -9.057 1.00 27.14 242 PHE A C 1
ATOM 2001 O O . PHE A 1 242 ? 20.665 1.696 -9.763 1.00 27.14 242 PHE A O 1
ATOM 2008 N N . ILE A 1 243 ? 18.727 1.209 -8.762 1.00 31.53 243 ILE A N 1
ATOM 2009 C CA . ILE A 1 243 ? 18.237 2.285 -7.867 1.00 31.53 243 ILE A CA 1
ATOM 2010 C C . ILE A 1 243 ? 16.794 1.953 -7.441 1.00 31.53 243 ILE A C 1
ATOM 2012 O O . ILE A 1 243 ? 16.046 1.292 -8.151 1.00 31.53 243 ILE A O 1
ATOM 2016 N N . ILE A 1 244 ? 16.471 2.385 -6.225 1.00 30.62 244 ILE A N 1
ATOM 2017 C CA . ILE A 1 244 ? 15.310 2.068 -5.393 1.00 30.62 244 ILE A CA 1
ATOM 2018 C C . ILE A 1 244 ? 13.989 2.461 -6.073 1.00 30.62 244 ILE A C 1
ATOM 2020 O O . ILE A 1 244 ? 13.722 3.646 -6.272 1.00 30.62 244 ILE A O 1
ATOM 2024 N N . LEU A 1 245 ? 13.129 1.474 -6.336 1.00 29.98 245 LEU A N 1
ATOM 2025 C CA . LEU A 1 245 ? 11.688 1.703 -6.373 1.00 29.98 245 LEU A CA 1
ATOM 2026 C C . LEU A 1 245 ? 11.266 1.893 -4.914 1.00 29.98 245 LEU A C 1
ATOM 2028 O O . LEU A 1 245 ? 11.223 0.937 -4.142 1.00 29.98 245 LEU A O 1
ATOM 2032 N N . THR A 1 246 ? 11.030 3.131 -4.486 1.00 31.41 246 THR A N 1
ATOM 2033 C CA . THR A 1 246 ? 10.274 3.325 -3.253 1.00 31.41 246 THR A CA 1
ATOM 2034 C C . THR A 1 246 ? 8.843 2.977 -3.611 1.00 31.41 246 THR A C 1
ATOM 2036 O O . THR A 1 246 ? 8.146 3.792 -4.215 1.00 31.41 246 THR A O 1
ATOM 2039 N N . THR A 1 247 ? 8.405 1.770 -3.263 1.00 32.38 247 THR A N 1
ATOM 2040 C CA . THR A 1 247 ? 6.992 1.548 -2.988 1.00 32.38 247 THR A CA 1
ATOM 2041 C C . THR A 1 247 ? 6.582 2.635 -2.004 1.00 32.38 247 THR A C 1
ATOM 2043 O O . THR A 1 247 ? 7.050 2.675 -0.863 1.00 32.38 247 THR A O 1
ATOM 2046 N N . LEU A 1 248 ? 5.728 3.561 -2.439 1.00 29.30 248 LEU A N 1
ATOM 2047 C CA . LEU A 1 248 ? 4.994 4.391 -1.498 1.00 29.30 248 LEU A CA 1
ATOM 2048 C C . LEU A 1 248 ? 3.949 3.465 -0.871 1.00 29.30 248 LEU A C 1
ATOM 2050 O O . LEU A 1 248 ? 2.797 3.450 -1.285 1.00 29.30 248 LEU A O 1
ATOM 2054 N N . SER A 1 249 ? 4.398 2.597 0.038 1.00 27.89 249 SER A N 1
ATOM 2055 C CA . SER A 1 249 ? 3.554 1.763 0.898 1.00 27.89 249 SER A CA 1
ATOM 2056 C C . SER A 1 249 ? 2.621 2.726 1.663 1.00 27.89 249 SER A C 1
ATOM 2058 O O . SER A 1 249 ? 2.992 3.863 1.941 1.00 27.89 249 SER A O 1
ATOM 2060 N N . LEU A 1 250 ? 1.380 2.412 2.001 1.00 36.78 250 LEU A N 1
ATOM 2061 C CA . LEU A 1 250 ? 0.913 1.241 2.713 1.00 36.78 250 LEU A CA 1
ATOM 2062 C C . LEU A 1 250 ? -0.589 1.100 2.409 1.00 36.78 250 LEU A C 1
ATOM 2064 O O . LEU A 1 250 ? -1.315 2.068 2.575 1.00 36.78 250 LEU A O 1
ATOM 2068 N N . LEU A 1 251 ? -1.101 -0.068 2.030 1.00 32.25 251 LEU A N 1
ATOM 2069 C CA . LEU A 1 251 ? -2.543 -0.313 2.144 1.00 32.25 251 LEU A CA 1
ATOM 2070 C C . LEU A 1 251 ? -2.785 -0.895 3.527 1.00 32.25 251 LEU A C 1
ATOM 2072 O O . LEU A 1 251 ? -2.289 -1.971 3.844 1.00 32.25 251 LEU A O 1
ATOM 2076 N N . VAL A 1 252 ? -3.513 -0.161 4.356 1.00 39.50 252 VAL A N 1
ATOM 2077 C CA . VAL A 1 252 ? -3.985 -0.652 5.644 1.00 39.50 252 VAL A CA 1
ATOM 2078 C C . VAL A 1 252 ? -5.491 -0.557 5.653 1.00 39.50 252 VAL A C 1
ATOM 2080 O O . VAL A 1 252 ? -6.050 0.486 5.331 1.00 39.50 252 VAL A O 1
ATOM 2083 N N . VAL A 1 253 ? -6.146 -1.657 5.985 1.00 36.47 253 VAL A N 1
ATOM 2084 C CA . VAL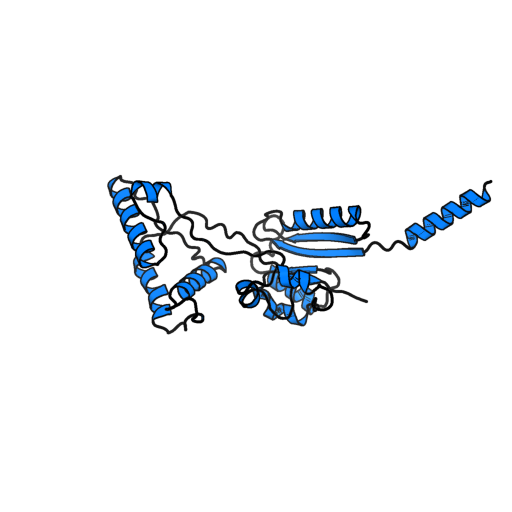 A 1 253 ? -7.593 -1.710 6.153 1.00 36.47 253 VAL A CA 1
ATOM 2085 C C . VAL A 1 253 ? -7.907 -1.510 7.632 1.00 36.47 253 VAL A C 1
ATOM 2087 O O . VAL A 1 253 ? -7.311 -2.169 8.481 1.00 36.47 253 VAL A O 1
ATOM 2090 N N . LEU A 1 254 ? -8.819 -0.587 7.945 1.00 34.56 254 LEU A N 1
ATOM 2091 C CA . LEU A 1 254 ? -9.359 -0.421 9.294 1.00 34.56 254 LEU A CA 1
ATOM 2092 C C . LEU A 1 254 ? -10.494 -1.419 9.503 1.00 34.56 254 LEU A C 1
ATOM 2094 O O . LEU A 1 254 ? -11.481 -1.431 8.766 1.00 34.56 254 LEU A O 1
ATOM 2098 N N . SER A 1 255 ? -10.398 -2.191 10.576 1.00 36.53 255 SER A N 1
ATOM 2099 C CA . SER A 1 255 ? -11.537 -2.896 11.158 1.00 36.53 255 SER A CA 1
ATOM 2100 C C . SER A 1 255 ? -11.523 -2.689 12.666 1.00 36.53 255 SER A C 1
ATOM 2102 O O . SER A 1 255 ? -10.499 -2.959 13.299 1.00 36.53 255 SER A O 1
ATOM 2104 N N . SER A 1 256 ? -12.630 -2.210 13.232 1.00 32.97 256 SER A N 1
ATOM 2105 C CA . SER A 1 256 ? -12.817 -2.042 14.675 1.00 32.97 256 SER A CA 1
ATOM 2106 C C . SER A 1 256 ? -13.689 -3.158 15.254 1.00 32.97 256 SER A C 1
ATOM 2108 O O . SER A 1 256 ? -14.599 -3.633 14.591 1.00 32.97 256 SER A O 1
ATOM 2110 N N . PHE A 1 257 ? -13.462 -3.569 16.500 1.00 33.53 257 PHE A N 1
ATOM 2111 C CA . PHE A 1 257 ? -14.449 -4.310 17.291 1.00 33.53 257 PHE A CA 1
ATOM 2112 C C . PHE A 1 257 ? -15.320 -3.318 18.076 1.00 33.53 257 PHE A C 1
ATOM 2114 O O . PHE A 1 257 ? -14.823 -2.602 18.939 1.00 33.53 257 PHE A O 1
ATOM 2121 N N . VAL A 1 258 ? -16.633 -3.303 17.838 1.00 27.27 258 VAL A N 1
ATOM 2122 C CA . VAL A 1 258 ? -17.615 -2.755 18.789 1.00 27.27 258 VAL A CA 1
ATOM 2123 C C . VAL A 1 258 ? -18.098 -3.902 19.677 1.00 27.27 258 VAL A C 1
ATOM 2125 O O . VAL A 1 258 ? -18.853 -4.772 19.243 1.00 27.27 258 VAL A O 1
ATOM 2128 N N . ILE A 1 259 ? -17.651 -3.932 20.931 1.00 29.33 259 ILE A N 1
ATOM 2129 C CA . ILE A 1 259 ? -18.289 -4.758 21.960 1.00 29.33 259 ILE A CA 1
ATOM 2130 C C . ILE A 1 259 ? -19.352 -3.887 22.640 1.00 29.33 259 ILE A C 1
ATOM 2132 O O . ILE A 1 259 ? -19.012 -2.876 23.252 1.00 29.33 259 ILE A O 1
ATOM 2136 N N . ASN A 1 260 ? -20.620 -4.290 22.499 1.00 30.83 260 ASN A N 1
ATOM 2137 C CA . ASN A 1 260 ? -21.723 -3.873 23.378 1.00 30.83 260 ASN A CA 1
ATOM 2138 C C . ASN A 1 260 ? -21.442 -4.254 24.837 1.00 30.83 260 ASN A C 1
ATOM 2140 O O . ASN A 1 260 ? -21.008 -5.410 25.061 1.00 30.83 260 ASN A O 1
#

Radius of gyration: 25.78 Å; Cα contacts (8 Å, |Δi|>4): 267; chains: 1; bounding box: 56×49×81 Å